Protein AF-0000000086524249 (afdb_homodimer)

InterPro domains:
  IPR002716 PIN domain [PF01850] (4-126)
  IPR029060 PIN-like domain superfamily [SSF88723] (1-132)
  IPR039018 Endonuclease VapC20-like [PTHR42188] (2-132)

Secondary structure (DSSP, 8-state):
---EEE-HHHHHHHH-TTSTTHHHHHHHHHHHTTSEEEEHHHHHHHHHHHHHHT-HHHHHHHHHHHHHTSS-EEEPPPHHHHHHHHHHHHH-TTTT--HHHHHHHHHHHHTT--EEE-SSTHHHHHT-EEES---/---EEE-HHHHHHHH-TTSTTHHHHHHHHHHHTT-EEEEHHHHHHHHHHHHHHT-HHHHHHHHHHHHHTSS-EEEPPPHHHHHHHHHHHHH-TTTT--HHHHHHHHHHHHTT--EEE-SSTHHHHHT-EEES---

pLDDT: mean 94.86, std 7.54, range [55.91, 98.88]

Sequence (270 aa):
MQHILVDTGAWYAYMDKDDPDHERVAEVLEAHYPLLLTTDFIADEALTLLRYRAGRNAAVRFGELLYSGTLCRLEYITKADQQKAWALFLKYSDHCFSFTDCTSFIVTQRLQIGTAIAIDSDFRAYGLHCLPVNPMQHILVDTGAWYAYMDKDDPDHERVAEVLEAHYPLLLTTDFIADEALTLLRYRAGRNAAVRFGELLYSGTLCRLEYITKADQQKAWALFLKYSDHCFSFTDCTSFIVTQRLQIGTAIAIDSDFRAYGLHCLPVNP

Solvent-accessible surface area (backbone atoms only — not comparable to full-atom values): 14343 Å² total; per-residue (Å²): 135,71,46,30,40,47,37,38,61,32,53,43,24,48,60,29,81,82,38,91,52,12,68,60,39,40,53,51,52,62,69,45,58,86,38,34,27,36,37,54,64,39,47,38,51,31,42,29,50,23,37,76,72,58,31,61,68,39,19,50,54,49,51,51,34,46,77,69,55,76,64,30,46,77,43,75,80,44,76,68,40,49,54,53,14,49,54,47,53,68,68,44,68,86,72,67,65,40,46,58,52,29,36,49,51,41,50,28,61,76,67,65,35,57,37,30,34,36,76,62,62,64,52,43,75,75,68,35,49,54,34,63,69,82,131,135,70,44,29,40,48,38,38,62,32,53,45,23,49,60,29,81,84,37,92,51,12,66,60,39,42,52,52,52,63,70,44,58,86,38,34,26,36,35,52,65,39,48,38,51,31,42,29,51,24,38,76,73,62,31,61,68,40,20,49,53,50,49,52,35,46,76,69,55,76,64,30,46,78,44,75,82,44,74,69,41,48,54,53,14,50,55,46,54,66,67,45,68,86,72,67,64,40,45,59,53,29,35,50,51,40,49,27,61,78,68,64,35,57,37,28,34,36,75,60,63,64,52,44,75,76,67,35,48,53,33,63,68,81,130

Organism: NCBI:txid111769

Radius of gyration: 18.43 Å; Cα contacts (8 Å, |Δi|>4): 417; chains: 2; bounding box: 32×51×43 Å

Nearest PDB structures (foldseek):
  5wzf-assembly1_A  TM=9.400E-01  e=1.167E-10  Mycobacterium tuberculosis H37Rv
  5wz4-assembly1_B  TM=9.365E-01  e=1.167E-10  Mycobacterium tuberculosis H37Rv
  5x3t-assembly1_H  TM=9.440E-01  e=5.117E-08  Mycobacterium tuberculosis H37Rv
  5ecw-assembly1_A  TM=7.641E-01  e=3.601E-04  Shigella flexneri
  5ecy-assembly1_E  TM=7.468E-01  e=4.561E-04  Shigella flexneri

Foldseek 3Di:
DFAAEEALQLLLLCLAVPRPCNVQSVVVQVVPPPRYEYEVLRLVNNLVCCCVPVHDVSSVVSVVCVVVCNRYHYHYQDPVLLVQLVVVCVVPPPLNDDSSRSSVVSVCVVRVHQEYADPDCSSVVVRHHYPPDDD/DFAAEEALQLLLLCLAVPRPCNVQSVVVQVVPPPRYEYEVLRLVSNLVCCCVPVHDVSSVVSVVCVVVCNRYHYHYQDPVLLVQLVVVCVVCPPLNDDSSRSSVVSVCVVRVHQEYADPDCSSVVVRHHYPPDDD

Structure (mmCIF, N/CA/C/O backbone):
data_AF-0000000086524249-model_v1
#
loop_
_entity.id
_entity.type
_entity.pdbx_description
1 polymer 'Type II toxin-antitoxin system VapC family toxin'
#
loop_
_atom_site.group_PDB
_atom_site.id
_atom_site.type_symbol
_atom_site.label_atom_id
_atom_site.label_alt_id
_atom_site.label_comp_id
_atom_site.label_asym_id
_atom_site.label_entity_id
_atom_site.label_seq_id
_atom_site.pdbx_PDB_ins_code
_atom_site.Cartn_x
_atom_site.Cartn_y
_atom_site.Cartn_z
_atom_site.occupancy
_atom_site.B_iso_or_equiv
_atom_site.auth_seq_id
_atom_site.auth_comp_id
_atom_site.auth_asym_id
_atom_site.auth_atom_id
_atom_site.pdbx_PDB_model_num
ATOM 1 N N . MET A 1 1 ? 11.008 19.281 17.828 1 64.62 1 MET A N 1
ATOM 2 C CA . MET A 1 1 ? 9.57 19.359 17.562 1 64.62 1 MET A CA 1
ATOM 3 C C . MET A 1 1 ? 9.055 18.078 16.922 1 64.62 1 MET A C 1
ATOM 5 O O . MET A 1 1 ? 9.789 17.422 16.172 1 64.62 1 MET A O 1
ATOM 9 N N . GLN A 1 2 ? 7.961 17.453 17.453 1 89.19 2 GLN A N 1
ATOM 10 C CA . GLN A 1 2 ? 7.559 16.094 17.094 1 89.19 2 GLN A CA 1
ATOM 11 C C . GLN A 1 2 ? 6.789 16.078 15.781 1 89.19 2 GLN A C 1
ATOM 13 O O . GLN A 1 2 ? 5.949 16.938 15.531 1 89.19 2 GLN A O 1
ATOM 18 N N . HIS A 1 3 ? 7.184 15.336 14.898 1 97.62 3 HIS A N 1
ATOM 19 C CA . HIS A 1 3 ? 6.484 15.188 13.625 1 97.62 3 HIS A CA 1
ATOM 20 C C . HIS A 1 3 ? 5.047 14.719 13.836 1 97.62 3 HIS A C 1
ATOM 22 O O . HIS A 1 3 ? 4.711 14.211 14.906 1 97.62 3 HIS A O 1
ATOM 28 N N . ILE A 1 4 ? 4.254 15.023 12.875 1 98.44 4 ILE A N 1
ATOM 29 C CA . ILE A 1 4 ? 2.854 14.609 12.852 1 98.44 4 ILE A CA 1
ATOM 30 C C . ILE A 1 4 ? 2.605 13.703 11.641 1 98.44 4 ILE A C 1
ATOM 32 O O . ILE A 1 4 ? 2.926 14.07 10.508 1 98.44 4 ILE A O 1
ATOM 36 N N . LEU A 1 5 ? 2.094 12.562 11.953 1 98.5 5 LEU A N 1
ATOM 37 C CA . LEU A 1 5 ? 1.818 11.633 10.859 1 98.5 5 LEU A CA 1
ATOM 38 C C . LEU A 1 5 ? 0.532 12.008 10.133 1 98.5 5 LEU A C 1
ATOM 40 O O . LEU A 1 5 ? -0.488 12.281 10.773 1 98.5 5 LEU A O 1
ATOM 44 N N . VAL A 1 6 ? 0.544 12.086 8.82 1 98.69 6 VAL A N 1
ATOM 45 C CA . VAL A 1 6 ? -0.639 12.367 8.016 1 98.69 6 VAL A CA 1
ATOM 46 C C . VAL A 1 6 ? -1.072 11.109 7.266 1 98.69 6 VAL A C 1
ATOM 48 O O . VAL A 1 6 ? -0.276 10.5 6.547 1 98.69 6 VAL A O 1
ATOM 51 N N . ASP A 1 7 ? -2.297 10.703 7.422 1 98 7 ASP A N 1
ATOM 52 C CA . ASP A 1 7 ? -2.807 9.453 6.859 1 98 7 ASP A CA 1
ATOM 53 C C . ASP A 1 7 ? -3.389 9.68 5.465 1 98 7 ASP A C 1
ATOM 55 O O . ASP A 1 7 ? -3.494 10.82 5.004 1 98 7 ASP A O 1
ATOM 59 N N . THR A 1 8 ? -3.742 8.625 4.844 1 98.31 8 THR A N 1
ATOM 60 C CA . THR A 1 8 ? -4.238 8.625 3.471 1 98.31 8 THR A CA 1
ATOM 61 C C . THR A 1 8 ? -5.473 9.516 3.344 1 98.31 8 THR A C 1
ATOM 63 O O . THR A 1 8 ? -5.559 10.344 2.434 1 98.31 8 THR A O 1
ATOM 66 N N . GLY A 1 9 ? -6.449 9.32 4.23 1 97.62 9 GLY A N 1
ATOM 67 C CA . GLY A 1 9 ? -7.688 10.07 4.152 1 97.62 9 GLY A CA 1
ATOM 68 C C . GLY A 1 9 ? -7.477 11.57 4.234 1 97.62 9 GLY A C 1
ATOM 69 O O . GLY A 1 9 ? -8.164 12.336 3.557 1 97.62 9 GLY A O 1
ATOM 70 N N . ALA A 1 10 ? -6.598 11.984 5.055 1 98.25 10 ALA A N 1
ATOM 71 C CA . ALA A 1 10 ? -6.293 13.406 5.191 1 98.25 10 ALA A CA 1
ATOM 72 C C . ALA A 1 10 ? -5.664 13.953 3.912 1 98.25 10 ALA A C 1
ATOM 74 O O . ALA A 1 10 ? -6.012 15.047 3.465 1 98.25 10 ALA A O 1
ATOM 75 N N . TRP A 1 11 ? -4.73 13.227 3.312 1 98.56 11 TRP A N 1
ATOM 76 C CA . TRP A 1 11 ? -4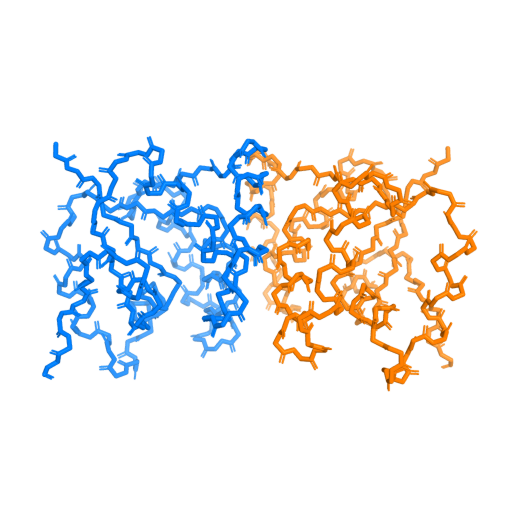.137 13.664 2.053 1 98.56 11 TRP A CA 1
ATOM 77 C C . TRP A 1 11 ? -5.195 13.766 0.959 1 98.56 11 TRP A C 1
ATOM 79 O O . TRP A 1 11 ? -5.191 14.711 0.167 1 98.56 11 TRP A O 1
ATOM 89 N N . TYR A 1 12 ? -6.055 12.742 0.922 1 98.56 12 TYR A N 1
ATOM 90 C CA . TYR A 1 12 ? -7.121 12.766 -0.074 1 98.56 12 TYR A CA 1
ATOM 91 C C . TYR A 1 12 ? -7.988 14.008 0.085 1 98.56 12 TYR A C 1
ATOM 93 O O . TYR A 1 12 ? -8.242 14.727 -0.887 1 98.56 12 TYR A O 1
ATOM 101 N N . ALA A 1 13 ? -8.43 14.25 1.296 1 98.25 13 ALA A N 1
ATOM 102 C CA . ALA A 1 13 ? -9.273 15.406 1.573 1 98.25 13 ALA A CA 1
ATOM 103 C C . ALA A 1 13 ? -8.555 16.703 1.232 1 98.25 13 ALA A C 1
ATOM 105 O O . ALA A 1 13 ? -9.164 17.656 0.722 1 98.25 13 ALA A O 1
ATOM 106 N N . TYR A 1 14 ? -7.312 16.781 1.494 1 98.5 14 TYR A N 1
ATOM 107 C CA . TYR A 1 14 ? -6.516 17.969 1.222 1 98.5 14 TYR A CA 1
ATOM 108 C C . TYR A 1 14 ? -6.445 18.25 -0.275 1 98.5 14 TYR A C 1
ATOM 110 O O . TYR A 1 14 ? -6.559 19.391 -0.706 1 98.5 14 TYR A O 1
ATOM 118 N N . MET A 1 15 ? -6.312 17.219 -1.081 1 98.38 15 MET A N 1
ATOM 119 C CA . MET A 1 15 ? -6.07 17.375 -2.514 1 98.38 15 MET A CA 1
ATOM 120 C C . MET A 1 15 ? -7.383 17.547 -3.27 1 98.38 15 MET A C 1
ATOM 122 O O . MET A 1 15 ? -7.406 18.109 -4.359 1 98.38 15 MET A O 1
ATOM 126 N N . ASP A 1 16 ? -8.438 17 -2.75 1 97.94 16 ASP A N 1
ATOM 127 C CA . ASP A 1 16 ? -9.75 17.109 -3.387 1 97.94 16 ASP A CA 1
ATOM 128 C C . ASP A 1 16 ? -10.539 18.281 -2.83 1 97.94 16 ASP A C 1
ATOM 130 O O . ASP A 1 16 ? -11.234 18.156 -1.823 1 97.94 16 ASP A O 1
ATOM 134 N N . LYS A 1 17 ? -10.648 19.359 -3.539 1 96.44 17 LYS A N 1
ATOM 135 C CA . LYS A 1 17 ? -11.266 20.594 -3.078 1 96.44 17 LYS A CA 1
ATOM 136 C C . LYS A 1 17 ? -12.766 20.422 -2.852 1 96.44 17 LYS A C 1
ATOM 138 O O . LYS A 1 17 ? -13.383 21.188 -2.115 1 96.44 17 LYS A O 1
ATOM 143 N N . ASP A 1 18 ? -13.344 19.391 -3.467 1 96.88 18 ASP A N 1
ATOM 144 C CA . ASP A 1 18 ? -14.781 19.156 -3.336 1 96.88 18 ASP A CA 1
ATOM 145 C C . ASP A 1 18 ? -15.078 18.234 -2.152 1 96.88 18 ASP A C 1
ATOM 147 O O . ASP A 1 18 ? -16.234 18 -1.816 1 96.88 18 ASP A O 1
ATOM 151 N N . ASP A 1 19 ? -14.008 17.688 -1.548 1 97.19 19 ASP A N 1
ATOM 152 C CA . ASP A 1 19 ? -14.203 16.859 -0.367 1 97.19 19 ASP A CA 1
ATOM 153 C C . ASP A 1 19 ? -14.766 17.672 0.796 1 97.19 19 ASP A C 1
ATOM 155 O O . ASP A 1 19 ? -14.32 18.781 1.053 1 97.19 19 ASP A O 1
ATOM 159 N N . PRO A 1 20 ? -15.773 17.141 1.485 1 96.62 20 PRO A N 1
ATOM 160 C CA . PRO A 1 20 ? -16.391 17.875 2.588 1 96.62 20 PRO A CA 1
ATOM 161 C C . PRO A 1 20 ? -15.391 18.266 3.676 1 96.62 20 PRO A C 1
ATOM 163 O O . PRO A 1 20 ? -15.578 19.266 4.371 1 96.62 20 PRO A O 1
ATOM 166 N N . ASP A 1 21 ? -14.336 17.5 3.801 1 96.88 21 ASP A N 1
ATOM 167 C CA . ASP A 1 21 ? -13.367 17.75 4.863 1 96.88 21 ASP A CA 1
ATOM 168 C C . ASP A 1 21 ? -12.195 18.578 4.355 1 96.88 21 ASP A C 1
ATOM 170 O O . ASP A 1 21 ? -11.25 18.859 5.098 1 96.88 21 ASP A O 1
ATOM 174 N N . HIS A 1 22 ? -12.211 19.031 3.148 1 98 22 HIS A N 1
ATOM 175 C CA . HIS A 1 22 ? -11.078 19.703 2.531 1 98 22 HIS A CA 1
ATOM 176 C C . HIS A 1 22 ? -10.625 20.906 3.371 1 98 22 HIS A C 1
ATOM 178 O O . HIS A 1 22 ? -9.453 20.984 3.752 1 98 22 HIS A O 1
ATOM 184 N N . GLU A 1 23 ? -11.523 21.797 3.742 1 97.75 23 GLU A N 1
ATOM 185 C CA . GLU A 1 23 ? -11.164 23.031 4.41 1 97.75 23 GLU A CA 1
ATOM 186 C C . GLU A 1 23 ? -10.57 22.781 5.789 1 97.75 23 GLU A C 1
ATOM 188 O O . GLU A 1 23 ? -9.531 23.344 6.145 1 97.75 23 GLU A O 1
ATOM 193 N N . ARG A 1 24 ? -11.156 21.875 6.559 1 97.06 24 ARG A N 1
ATOM 194 C CA . ARG A 1 24 ? -10.672 21.641 7.918 1 97.06 24 ARG A CA 1
ATOM 195 C C . ARG A 1 24 ? -9.328 20.922 7.906 1 97.06 24 ARG A C 1
ATOM 197 O O . ARG A 1 24 ? -8.461 21.203 8.742 1 97.06 24 ARG A O 1
ATOM 204 N N . VAL A 1 25 ? -9.148 20.016 7.008 1 98.12 25 VAL A N 1
ATOM 205 C CA . VAL A 1 25 ? -7.879 19.312 6.902 1 98.12 25 VAL A CA 1
ATOM 206 C C . VAL A 1 25 ? -6.789 20.266 6.43 1 98.12 25 VAL A C 1
ATOM 208 O O . VAL A 1 25 ? -5.668 20.25 6.941 1 98.12 25 VAL A O 1
ATOM 211 N N . ALA A 1 26 ? -7.117 21.125 5.445 1 98.12 26 ALA A N 1
ATOM 212 C CA . ALA A 1 26 ? -6.16 22.094 4.914 1 98.12 26 ALA A CA 1
ATOM 213 C C . ALA A 1 26 ? -5.668 23.031 6.012 1 98.12 26 ALA A C 1
ATOM 215 O O . ALA A 1 26 ? -4.473 23.312 6.098 1 98.12 26 ALA A O 1
ATOM 216 N N . GLU A 1 27 ? -6.543 23.453 6.793 1 98 27 GLU A N 1
ATOM 217 C CA . GLU A 1 27 ? -6.191 24.359 7.891 1 98 27 GLU A CA 1
ATOM 218 C C . GLU A 1 27 ? -5.188 23.703 8.836 1 98 27 GLU A C 1
ATOM 220 O O . GLU A 1 27 ? -4.199 24.312 9.234 1 98 27 GLU A O 1
ATOM 225 N N . VAL A 1 28 ? -5.434 22.469 9.203 1 98 28 VAL A N 1
ATOM 226 C CA . VAL A 1 28 ? -4.586 21.75 10.148 1 98 28 VAL A CA 1
ATOM 227 C C . VAL A 1 28 ? -3.227 21.453 9.516 1 98 28 VAL A C 1
ATOM 229 O O . VAL A 1 28 ? -2.186 21.625 10.156 1 98 28 VAL A O 1
ATOM 232 N N . LEU A 1 29 ? -3.223 21.016 8.312 1 98.25 29 LEU A N 1
ATOM 233 C CA . LEU A 1 29 ? -1.977 20.734 7.609 1 98.25 29 LEU A CA 1
ATOM 234 C C . LEU A 1 29 ? -1.111 21.984 7.504 1 98.25 29 LEU A C 1
ATOM 236 O O . LEU A 1 29 ? 0.091 21.938 7.773 1 98.25 29 LEU A O 1
ATOM 240 N N . GLU A 1 30 ? -1.729 23.078 7.105 1 97.5 30 GLU A N 1
ATOM 241 C CA . GLU A 1 30 ? -1.001 24.328 6.914 1 97.5 30 GLU A CA 1
ATOM 242 C C . GLU A 1 30 ? -0.478 24.859 8.242 1 97.5 30 GLU A C 1
ATOM 244 O O . GLU A 1 30 ? 0.616 25.422 8.305 1 97.5 30 GLU A O 1
ATOM 249 N N . ALA A 1 31 ? -1.194 24.641 9.266 1 97.31 31 ALA A N 1
ATOM 250 C CA . ALA A 1 31 ? -0.811 25.109 10.586 1 97.31 31 ALA A CA 1
ATOM 251 C C . ALA A 1 31 ? 0.382 24.344 11.133 1 97.31 31 ALA A C 1
ATOM 253 O O . ALA A 1 31 ? 1.13 24.844 11.969 1 97.31 31 ALA A O 1
ATOM 254 N N . HIS A 1 32 ? 0.585 23.188 10.664 1 97.31 32 HIS A N 1
ATOM 255 C CA . HIS A 1 32 ? 1.609 22.344 11.266 1 97.31 32 HIS A CA 1
ATOM 256 C C . HIS A 1 32 ? 2.766 22.109 10.297 1 97.31 32 HIS A C 1
ATOM 258 O O . HIS A 1 32 ? 3.695 21.359 10.602 1 97.31 32 HIS A O 1
ATOM 264 N N . TYR A 1 33 ? 2.578 22.734 9.164 1 94.81 33 TYR A N 1
ATOM 265 C CA . TYR A 1 33 ? 3.74 22.75 8.281 1 94.81 33 TYR A CA 1
ATOM 266 C C . TYR A 1 33 ? 4.918 23.453 8.945 1 94.81 33 TYR A C 1
ATOM 268 O O . TYR A 1 33 ? 4.742 24.484 9.602 1 94.81 33 TYR A O 1
ATOM 276 N N . PRO A 1 34 ? 6.223 22.906 8.977 1 95.62 34 PRO A N 1
ATOM 277 C CA . PRO A 1 34 ? 6.684 21.812 8.117 1 95.62 34 PRO A CA 1
ATOM 278 C C . PRO A 1 34 ? 6.879 20.5 8.883 1 95.62 34 PRO A C 1
ATOM 280 O O . PRO A 1 34 ? 7.816 19.75 8.602 1 95.62 34 PRO A O 1
ATOM 283 N N . LEU A 1 35 ? 6.133 20.25 9.898 1 97.44 35 LEU A N 1
ATOM 284 C CA . LEU A 1 35 ? 6.344 19.109 10.797 1 97.44 35 LEU A CA 1
ATOM 285 C C . LEU A 1 35 ? 5.617 17.875 10.281 1 97.44 35 LEU A C 1
ATOM 287 O O . LEU A 1 35 ? 5.559 16.859 10.969 1 97.44 35 LEU A O 1
ATOM 291 N N . LEU A 1 36 ? 5.098 17.906 9.094 1 98.62 36 LEU A N 1
ATOM 292 C CA . LEU A 1 36 ? 4.281 16.828 8.555 1 98.62 36 LEU A CA 1
ATOM 293 C C . LEU A 1 36 ? 5.156 15.672 8.078 1 98.62 36 LEU A C 1
ATOM 295 O O . LEU A 1 36 ? 6.238 15.891 7.527 1 98.62 36 LEU A O 1
ATOM 299 N N . LEU A 1 37 ? 4.676 14.43 8.336 1 98.69 37 LEU A N 1
ATOM 300 C CA . LEU A 1 37 ? 5.344 13.203 7.918 1 98.69 37 LEU A CA 1
ATOM 301 C C . LEU A 1 37 ? 4.336 12.188 7.387 1 98.69 37 LEU A C 1
ATOM 303 O O . LEU A 1 37 ? 3.24 12.047 7.938 1 98.69 37 LEU A O 1
ATOM 307 N N . THR A 1 38 ? 4.621 11.555 6.352 1 98.75 38 THR A N 1
ATOM 308 C CA . THR A 1 38 ? 3.855 10.414 5.863 1 98.75 38 THR A CA 1
ATOM 309 C C . THR A 1 38 ? 4.781 9.266 5.492 1 98.75 38 THR A C 1
ATOM 311 O O . THR A 1 38 ? 6.004 9.383 5.602 1 98.75 38 THR A O 1
ATOM 314 N N . THR A 1 39 ? 4.246 8.086 5.184 1 98.81 39 THR A N 1
ATOM 315 C CA . THR A 1 39 ? 5.07 6.938 4.824 1 98.81 39 THR A CA 1
ATOM 316 C C . THR A 1 39 ? 4.867 6.562 3.359 1 98.81 39 THR A C 1
ATOM 318 O O . THR A 1 39 ? 3.92 7.023 2.719 1 98.81 39 THR A O 1
ATOM 321 N N . ASP A 1 40 ? 5.754 5.719 2.85 1 98.81 40 ASP A N 1
ATOM 322 C CA . ASP A 1 40 ? 5.633 5.305 1.455 1 98.81 40 ASP A CA 1
ATOM 323 C C . ASP A 1 40 ? 4.418 4.402 1.253 1 98.81 40 ASP A C 1
ATOM 325 O O . ASP A 1 40 ? 3.824 4.387 0.173 1 98.81 40 ASP A O 1
ATOM 329 N N . PHE A 1 41 ? 3.941 3.658 2.289 1 98.88 41 PHE A N 1
ATOM 330 C CA . PHE A 1 41 ? 2.713 2.881 2.186 1 98.88 41 PHE A CA 1
ATOM 331 C C . PHE A 1 41 ? 1.499 3.799 2.088 1 98.88 41 PHE A C 1
ATOM 333 O O . PHE A 1 41 ? 0.597 3.561 1.282 1 98.88 41 PHE A O 1
ATOM 340 N N . ILE A 1 42 ? 1.508 4.859 2.881 1 98.75 42 ILE A N 1
ATOM 341 C CA . ILE A 1 42 ? 0.431 5.844 2.82 1 98.75 42 ILE A CA 1
ATOM 342 C C . ILE A 1 42 ? 0.459 6.555 1.471 1 98.75 42 ILE A C 1
ATOM 344 O O . ILE A 1 42 ? -0.588 6.793 0.864 1 98.75 42 ILE A O 1
ATOM 348 N N . ALA A 1 43 ? 1.662 6.895 0.995 1 98.81 43 ALA A N 1
ATOM 349 C CA . ALA A 1 43 ? 1.82 7.547 -0.303 1 98.81 43 ALA A CA 1
ATOM 350 C C . ALA A 1 43 ? 1.25 6.684 -1.424 1 98.81 43 ALA A C 1
ATOM 352 O O . ALA A 1 43 ? 0.569 7.188 -2.32 1 98.81 43 ALA A O 1
ATOM 353 N N . ASP A 1 44 ? 1.535 5.426 -1.342 1 98.69 44 ASP A N 1
ATOM 354 C CA . ASP A 1 44 ? 1.022 4.477 -2.326 1 98.69 44 ASP A CA 1
ATOM 355 C C . ASP A 1 44 ? -0.504 4.504 -2.371 1 98.69 44 ASP A C 1
ATOM 357 O O . ASP A 1 44 ? -1.097 4.637 -3.443 1 98.69 44 ASP A O 1
ATOM 361 N N . GLU A 1 45 ? -1.126 4.441 -1.215 1 98.38 45 GLU A N 1
ATOM 362 C CA . GLU A 1 45 ? -2.582 4.465 -1.113 1 98.38 45 GLU A CA 1
ATOM 363 C C . GLU A 1 45 ? -3.148 5.793 -1.606 1 98.38 45 GLU A C 1
ATOM 365 O O . GLU A 1 45 ? -4.137 5.816 -2.34 1 98.38 45 GLU A O 1
ATOM 370 N N . ALA A 1 46 ? -2.537 6.859 -1.204 1 98.5 46 ALA A N 1
ATOM 371 C CA . ALA A 1 46 ? -3.043 8.195 -1.519 1 98.5 46 ALA A CA 1
ATOM 372 C C . ALA A 1 46 ? -2.961 8.477 -3.018 1 98.5 46 ALA A C 1
ATOM 374 O O . ALA A 1 46 ? -3.912 8.984 -3.611 1 98.5 46 ALA A O 1
ATOM 375 N N . LEU A 1 47 ? -1.808 8.141 -3.65 1 97.94 47 LEU A N 1
ATOM 376 C CA . LEU A 1 47 ? -1.651 8.336 -5.086 1 97.94 47 LEU A CA 1
ATOM 377 C C . LEU A 1 47 ? -2.727 7.582 -5.859 1 97.94 47 LEU A C 1
ATOM 379 O O . LEU A 1 47 ? -3.359 8.141 -6.758 1 97.94 47 LEU A O 1
ATOM 383 N N . THR A 1 48 ? -2.922 6.336 -5.477 1 97.25 48 THR A N 1
ATOM 384 C CA . THR A 1 48 ? -3.881 5.473 -6.156 1 97.25 48 THR A CA 1
ATOM 385 C C . THR A 1 48 ? -5.305 5.98 -5.957 1 97.25 48 THR A C 1
ATOM 387 O O . THR A 1 48 ? -6.07 6.098 -6.914 1 97.25 48 THR A O 1
ATOM 390 N N . LEU A 1 49 ? -5.648 6.266 -4.711 1 97.25 49 LEU A N 1
ATOM 391 C CA . LEU A 1 49 ? -6.984 6.754 -4.371 1 97.25 49 LEU A CA 1
ATOM 392 C C . LEU A 1 49 ? -7.289 8.055 -5.102 1 97.25 49 LEU A C 1
ATOM 394 O O . LEU A 1 49 ? -8.383 8.234 -5.633 1 97.25 49 LEU A O 1
ATOM 398 N N . LEU A 1 50 ? -6.375 9 -5.125 1 97.19 50 LEU A N 1
ATOM 399 C CA . LEU A 1 50 ? -6.555 10.281 -5.801 1 97.19 50 LEU A CA 1
ATOM 400 C C . LEU A 1 50 ? -6.77 10.078 -7.297 1 97.19 50 LEU A C 1
ATOM 402 O O . LEU A 1 50 ? -7.652 10.695 -7.891 1 97.19 50 LEU A O 1
ATOM 406 N N . ARG A 1 51 ? -5.969 9.195 -7.852 1 95.69 51 ARG A N 1
ATOM 407 C CA . ARG A 1 51 ? -6.121 8.93 -9.281 1 95.69 51 ARG A CA 1
ATOM 408 C C . ARG A 1 51 ? -7.523 8.422 -9.594 1 95.69 51 ARG A C 1
ATOM 410 O O . ARG A 1 51 ? -8.164 8.891 -10.531 1 95.69 51 ARG A O 1
ATOM 417 N N . TYR A 1 52 ? -8.062 7.559 -8.773 1 94.62 52 TYR A N 1
ATOM 418 C CA . TYR A 1 52 ? -9.305 6.863 -9.078 1 94.62 52 TYR A CA 1
ATOM 419 C C . TYR A 1 52 ? -10.516 7.723 -8.719 1 94.62 52 TYR A C 1
ATOM 421 O O . TYR A 1 52 ? -11.562 7.625 -9.352 1 94.62 52 TYR A O 1
ATOM 429 N N . ARG A 1 53 ? -10.344 8.594 -7.781 1 95.81 53 ARG A N 1
ATOM 430 C CA . ARG A 1 53 ? -11.539 9.234 -7.246 1 95.81 53 ARG A CA 1
ATOM 431 C C . ARG A 1 53 ? -11.516 10.742 -7.48 1 95.81 53 ARG A C 1
ATOM 433 O O . ARG A 1 53 ? -12.562 11.375 -7.609 1 95.81 53 ARG A O 1
ATOM 440 N N . ALA A 1 54 ? -10.312 11.344 -7.5 1 95.62 54 ALA A N 1
ATOM 441 C CA . ALA A 1 54 ? -10.219 12.797 -7.625 1 95.62 54 ALA A CA 1
ATOM 442 C C . ALA A 1 54 ? -9.648 13.195 -8.984 1 95.62 54 ALA A C 1
ATOM 444 O O . ALA A 1 54 ? -9.578 14.375 -9.312 1 95.62 54 ALA A O 1
ATOM 445 N N . GLY A 1 55 ? -9.188 12.219 -9.766 1 92.88 55 GLY A N 1
ATOM 446 C CA . GLY A 1 55 ? -8.703 12.477 -11.117 1 92.88 55 GLY A CA 1
ATOM 447 C C . GLY A 1 55 ? -7.195 12.578 -11.195 1 92.88 55 GLY A C 1
ATOM 448 O O . GLY A 1 55 ? -6.52 12.711 -10.172 1 92.88 55 GLY A O 1
ATOM 449 N N . ARG A 1 56 ? -6.707 12.484 -12.398 1 93.56 56 ARG A N 1
ATOM 450 C CA . ARG A 1 56 ? -5.277 12.461 -12.688 1 93.56 56 ARG A CA 1
ATOM 451 C C . ARG A 1 56 ? -4.586 13.711 -12.148 1 93.56 56 ARG A C 1
ATOM 453 O O . ARG A 1 56 ? -3.494 13.625 -11.586 1 93.56 56 ARG A O 1
ATOM 460 N N . ASN A 1 57 ? -5.137 14.891 -12.336 1 94.38 57 ASN A N 1
ATOM 461 C CA . ASN A 1 57 ? -4.508 16.141 -11.922 1 94.38 57 ASN A CA 1
ATOM 462 C C . ASN A 1 57 ? -4.234 16.172 -10.422 1 94.38 57 ASN A C 1
ATOM 464 O O . ASN A 1 57 ? -3.162 16.594 -9.984 1 94.38 57 ASN A O 1
ATOM 468 N N . ALA A 1 58 ? -5.18 15.719 -9.641 1 96.19 58 ALA A N 1
ATOM 469 C CA . ALA A 1 58 ? -5.004 15.688 -8.188 1 96.19 58 ALA A CA 1
ATOM 470 C C . ALA A 1 58 ? -3.887 14.734 -7.789 1 96.19 58 ALA A C 1
ATOM 472 O O . ALA A 1 58 ? -3.064 15.055 -6.926 1 96.19 58 ALA A O 1
ATOM 473 N N . ALA A 1 59 ? -3.891 13.57 -8.414 1 96.69 59 ALA A N 1
ATOM 474 C CA . ALA A 1 59 ? -2.863 12.57 -8.125 1 96.69 59 ALA A CA 1
ATOM 475 C C . ALA A 1 59 ? -1.478 13.086 -8.5 1 96.69 59 ALA A C 1
ATOM 477 O O . ALA A 1 59 ? -0.523 12.93 -7.734 1 96.69 59 ALA A O 1
ATOM 478 N N . VAL A 1 60 ? -1.353 13.711 -9.664 1 96.31 60 VAL A N 1
ATOM 479 C CA . VAL A 1 60 ? -0.077 14.227 -10.148 1 96.31 60 VAL A CA 1
ATOM 480 C C . VAL A 1 60 ? 0.404 15.359 -9.242 1 96.31 60 VAL A C 1
ATOM 482 O O . VAL A 1 60 ? 1.578 15.406 -8.867 1 96.31 60 VAL A O 1
ATOM 485 N N . ARG A 1 61 ? -0.457 16.281 -8.891 1 97.44 61 ARG A N 1
ATOM 486 C CA . ARG A 1 61 ? -0.091 17.375 -8.008 1 97.44 61 ARG A CA 1
ATOM 487 C C . ARG A 1 61 ? 0.402 16.859 -6.664 1 97.44 61 ARG A C 1
ATOM 489 O O . ARG A 1 61 ? 1.43 17.312 -6.156 1 97.44 61 ARG A O 1
ATOM 496 N N . PHE A 1 62 ? -0.331 15.93 -6.137 1 98.44 62 PHE A N 1
ATOM 497 C CA . PHE A 1 62 ? 0.07 15.336 -4.867 1 98.44 62 PHE A CA 1
ATOM 498 C C . PHE A 1 62 ? 1.453 14.703 -4.98 1 98.44 62 PHE A C 1
ATOM 500 O O . PHE A 1 62 ? 2.33 14.969 -4.152 1 98.44 62 PHE A O 1
ATOM 507 N N . GLY A 1 63 ? 1.631 13.867 -5.93 1 98.38 63 GLY A N 1
ATOM 508 C CA . GLY A 1 63 ? 2.902 13.18 -6.113 1 98.38 63 GLY A CA 1
ATOM 509 C C . GLY A 1 63 ? 4.062 14.133 -6.328 1 98.38 63 GLY A C 1
ATOM 510 O O . GLY A 1 63 ? 5.152 13.93 -5.789 1 98.38 63 GLY A O 1
ATOM 511 N N . GLU A 1 64 ? 3.852 15.156 -7.094 1 98 64 GLU A N 1
ATOM 512 C CA . GLU A 1 64 ? 4.898 16.141 -7.336 1 98 64 GLU A CA 1
ATOM 513 C C . GLU A 1 64 ? 5.312 16.828 -6.039 1 98 64 GLU A C 1
ATOM 515 O O . GLU A 1 64 ? 6.508 16.984 -5.766 1 98 64 GLU A O 1
ATOM 520 N N . LEU A 1 65 ? 4.363 17.234 -5.285 1 97.75 65 LEU A N 1
ATOM 521 C CA . LEU A 1 65 ? 4.645 17.891 -4.008 1 97.75 65 LEU A CA 1
ATOM 522 C C . LEU A 1 65 ? 5.348 16.922 -3.057 1 97.75 65 LEU A C 1
ATOM 524 O O . LEU A 1 65 ? 6.301 17.297 -2.373 1 97.75 65 LEU A O 1
ATOM 528 N N . LEU A 1 66 ? 4.902 15.727 -3.037 1 98.19 66 LEU A N 1
ATOM 529 C CA . LEU A 1 66 ? 5.445 14.703 -2.145 1 98.19 66 LEU A CA 1
ATOM 530 C C . LEU A 1 66 ? 6.902 14.414 -2.475 1 98.19 66 LEU A C 1
ATOM 532 O O . LEU A 1 66 ? 7.766 14.469 -1.596 1 98.19 66 LEU A O 1
ATOM 536 N N . TYR A 1 67 ? 7.199 14.148 -3.717 1 96.81 67 TYR A N 1
ATOM 537 C CA . TYR A 1 67 ? 8.516 13.648 -4.109 1 96.81 67 TYR A CA 1
ATOM 538 C C . TYR A 1 67 ? 9.5 14.797 -4.305 1 96.81 67 TYR A C 1
ATOM 540 O O . TYR A 1 67 ? 10.711 14.578 -4.379 1 96.81 67 TYR A O 1
ATOM 548 N N . SER A 1 68 ? 9 16.031 -4.348 1 95.31 68 SER A N 1
ATOM 549 C CA . SER A 1 68 ? 9.891 17.188 -4.324 1 95.31 68 SER A CA 1
ATOM 550 C C . SER A 1 68 ? 10.391 17.484 -2.912 1 95.31 68 SER A C 1
ATOM 552 O O . SER A 1 68 ? 11.344 18.234 -2.725 1 95.31 68 SER A O 1
ATOM 554 N N . GLY A 1 69 ? 9.75 16.906 -1.916 1 94.25 69 GLY A N 1
ATOM 555 C CA . GLY A 1 69 ? 10.109 17.141 -0.527 1 94.25 69 GLY A CA 1
ATOM 556 C C . GLY A 1 69 ? 9.484 18.406 0.052 1 94.25 69 GLY A C 1
ATOM 557 O O . GLY A 1 69 ? 9.734 18.75 1.208 1 94.25 69 GLY A O 1
ATOM 558 N N . THR A 1 70 ? 8.516 19 -0.603 1 94.38 70 THR A N 1
ATOM 559 C CA . THR A 1 70 ? 7.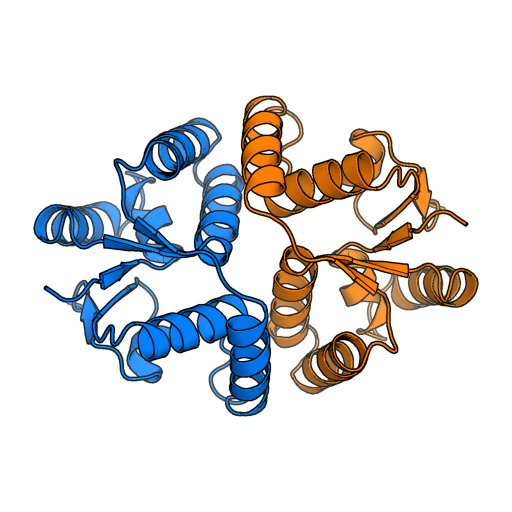957 20.281 -0.179 1 94.38 70 THR A CA 1
ATOM 560 C C . THR A 1 70 ? 6.668 20.062 0.614 1 94.38 70 THR A C 1
ATOM 562 O O . THR A 1 70 ? 6.223 20.969 1.333 1 94.38 70 THR A O 1
ATOM 565 N N . LEU A 1 71 ? 6.125 18.938 0.49 1 96.94 71 LEU A N 1
ATOM 566 C CA . LEU A 1 71 ? 4.832 18.688 1.117 1 96.94 71 LEU A CA 1
ATOM 567 C C . LEU A 1 71 ? 5.008 18.234 2.561 1 96.94 71 LEU A C 1
ATOM 569 O O . LEU A 1 71 ? 4.301 18.703 3.457 1 96.94 71 LEU A O 1
ATOM 573 N N . CYS A 1 72 ? 5.918 17.281 2.783 1 98.25 72 CYS A N 1
ATOM 574 C CA . CYS A 1 72 ? 6.148 16.641 4.07 1 98.25 72 CYS A CA 1
ATOM 575 C C . CYS A 1 72 ? 7.375 15.734 4.02 1 98.25 72 CYS A C 1
ATOM 577 O O . CYS A 1 72 ? 7.961 15.539 2.951 1 98.25 72 CYS A O 1
ATOM 579 N N . ARG A 1 73 ? 7.77 15.281 5.172 1 97.94 73 ARG A N 1
ATOM 580 C CA . ARG A 1 73 ? 8.781 14.227 5.211 1 97.94 73 ARG A CA 1
ATOM 581 C C . ARG A 1 73 ? 8.188 12.883 4.801 1 97.94 73 ARG A C 1
ATOM 583 O O . ARG A 1 73 ? 7.141 12.477 5.309 1 97.94 73 ARG A O 1
ATOM 590 N N . LEU A 1 74 ? 8.859 12.25 3.846 1 98.5 74 LEU A N 1
ATOM 591 C CA . LEU A 1 74 ? 8.492 10.898 3.447 1 98.5 74 LEU A CA 1
ATOM 592 C C . LEU A 1 74 ? 9.344 9.859 4.172 1 98.5 74 LEU A C 1
ATOM 594 O O . LEU A 1 74 ? 10.547 9.75 3.916 1 98.5 74 LEU A O 1
ATOM 598 N N . GLU A 1 75 ? 8.766 9.148 5.062 1 98.56 75 GLU A N 1
ATOM 599 C CA . GLU A 1 75 ? 9.438 8.102 5.828 1 98.56 75 GLU A CA 1
ATOM 600 C C . GLU A 1 75 ? 9.219 6.73 5.199 1 98.56 75 GLU A C 1
ATOM 602 O O . GLU A 1 75 ? 8.078 6.305 5.012 1 98.56 75 GLU A O 1
ATOM 607 N N . TYR A 1 76 ? 10.359 6.035 4.898 1 98.5 76 TYR A N 1
ATOM 608 C CA . TYR A 1 76 ? 10.266 4.727 4.262 1 98.5 76 TYR A CA 1
ATOM 609 C C . TYR A 1 76 ? 10.133 3.621 5.305 1 98.5 76 TYR A C 1
ATOM 611 O O . TYR A 1 76 ? 10.906 3.576 6.266 1 98.5 76 TYR A O 1
ATOM 619 N N . ILE A 1 77 ? 9.117 2.773 5.07 1 98.5 77 ILE A N 1
ATOM 620 C CA . ILE A 1 77 ? 8.867 1.634 5.949 1 98.5 77 ILE A CA 1
ATOM 621 C C . ILE A 1 77 ? 9.992 0.613 5.793 1 98.5 77 ILE A C 1
ATOM 623 O O . ILE A 1 77 ? 10.32 0.197 4.68 1 98.5 77 ILE A O 1
ATOM 627 N N . THR A 1 78 ? 10.625 0.189 6.926 1 97.94 78 THR A N 1
ATOM 628 C CA . THR A 1 78 ? 11.711 -0.785 6.902 1 97.94 78 THR A CA 1
ATOM 629 C C . THR A 1 78 ? 11.164 -2.203 7.047 1 97.94 78 THR A C 1
ATOM 631 O O . THR A 1 78 ? 10 -2.396 7.41 1 97.94 78 THR A O 1
ATOM 634 N N . LYS A 1 79 ? 12.086 -3.174 6.676 1 97.44 79 LYS A N 1
ATOM 635 C CA . LYS A 1 79 ? 11.727 -4.57 6.91 1 97.44 79 LYS A CA 1
ATOM 636 C C . LYS A 1 79 ? 11.359 -4.805 8.375 1 97.44 79 LYS A C 1
ATOM 638 O O . LYS A 1 79 ? 10.422 -5.543 8.672 1 97.44 79 LYS A O 1
ATOM 643 N N . ALA A 1 80 ? 12.141 -4.176 9.297 1 98.25 80 ALA A N 1
ATOM 644 C CA . ALA A 1 80 ? 11.859 -4.301 10.727 1 98.25 80 ALA A CA 1
ATOM 645 C C . ALA A 1 80 ? 10.492 -3.713 11.078 1 98.25 80 ALA A C 1
ATOM 647 O O . ALA A 1 80 ? 9.766 -4.262 11.906 1 98.25 80 ALA A O 1
ATOM 648 N N . ASP A 1 81 ? 10.125 -2.553 10.5 1 98.69 81 ASP A N 1
ATOM 649 C CA . ASP A 1 81 ? 8.805 -1.964 10.703 1 98.69 81 ASP A CA 1
ATOM 650 C C . ASP A 1 81 ? 7.707 -2.926 10.266 1 98.69 81 ASP A C 1
ATOM 652 O O . ASP A 1 81 ? 6.676 -3.043 10.93 1 98.69 81 ASP A O 1
ATOM 656 N N . GLN A 1 82 ? 7.879 -3.551 9.102 1 98.44 82 GLN A N 1
ATOM 657 C CA . GLN A 1 82 ? 6.871 -4.457 8.555 1 98.44 82 GLN A CA 1
ATOM 658 C C . GLN A 1 82 ? 6.695 -5.684 9.445 1 98.44 82 GLN A C 1
ATOM 660 O O . GLN A 1 82 ? 5.574 -6.164 9.633 1 98.44 82 GLN A O 1
ATOM 665 N N . GLN A 1 83 ? 7.793 -6.211 10.016 1 97.81 83 GLN A N 1
ATOM 666 C CA . GLN A 1 83 ? 7.707 -7.352 10.922 1 97.81 83 GLN A CA 1
ATOM 667 C C . GLN A 1 83 ? 6.93 -6.992 12.18 1 97.81 83 GLN A C 1
ATOM 669 O O . GLN A 1 83 ? 6.078 -7.758 12.633 1 97.81 83 GLN A O 1
ATOM 674 N N . LYS A 1 84 ? 7.234 -5.852 12.727 1 98.31 84 LYS A N 1
ATOM 675 C CA . LYS A 1 84 ? 6.508 -5.391 13.906 1 98.31 84 LYS A CA 1
ATOM 676 C C . LYS A 1 84 ? 5.043 -5.113 13.57 1 98.31 84 LYS A C 1
ATOM 678 O O . LYS A 1 84 ? 4.16 -5.348 14.398 1 98.31 84 LYS A O 1
ATOM 683 N N . ALA A 1 85 ? 4.785 -4.559 12.383 1 98.06 85 ALA A N 1
ATOM 684 C CA . ALA A 1 85 ? 3.418 -4.293 11.945 1 98.06 85 ALA A CA 1
ATOM 685 C C . ALA A 1 85 ? 2.625 -5.59 11.812 1 98.06 85 ALA A C 1
ATOM 687 O O . ALA A 1 85 ? 1.428 -5.625 12.109 1 98.06 85 ALA A O 1
ATOM 688 N N . TRP A 1 86 ? 3.322 -6.633 11.344 1 97.38 86 TRP A N 1
ATOM 689 C CA . TRP A 1 86 ? 2.67 -7.934 11.234 1 97.38 86 TRP A CA 1
ATOM 690 C C . TRP A 1 86 ? 2.252 -8.445 12.609 1 97.38 86 TRP A C 1
ATOM 692 O O . TRP A 1 86 ? 1.135 -8.938 12.781 1 97.38 86 TRP A O 1
ATOM 702 N N . ALA A 1 87 ? 3.143 -8.312 13.562 1 96.94 87 ALA A N 1
ATOM 703 C CA . ALA A 1 87 ? 2.814 -8.703 14.93 1 96.94 87 ALA A CA 1
ATOM 704 C C . ALA A 1 87 ? 1.624 -7.914 15.461 1 96.94 87 ALA A C 1
ATOM 706 O O . ALA A 1 87 ? 0.741 -8.469 16.125 1 96.94 87 ALA A O 1
ATOM 707 N N . LEU A 1 88 ? 1.606 -6.652 15.188 1 95.56 88 LEU A N 1
ATOM 708 C CA . LEU A 1 88 ? 0.51 -5.781 15.594 1 95.56 88 LEU A CA 1
ATOM 709 C C . LEU A 1 88 ? -0.781 -6.156 14.875 1 95.56 88 LEU A C 1
ATOM 711 O O . LEU A 1 88 ? -1.858 -6.145 15.477 1 95.56 88 LEU A O 1
ATOM 715 N N . PHE A 1 89 ? -0.741 -6.445 13.57 1 95.5 89 PHE A N 1
ATOM 716 C CA . PHE A 1 89 ? -1.861 -6.848 12.727 1 95.5 89 PHE A CA 1
ATOM 717 C C . PHE A 1 89 ? -2.547 -8.086 13.289 1 95.5 89 PHE A C 1
ATOM 719 O O . PHE A 1 89 ? -3.773 -8.195 13.25 1 95.5 89 PHE A O 1
ATOM 726 N N . LEU A 1 90 ? -1.738 -9.008 13.898 1 94.38 90 LEU A N 1
ATOM 727 C CA . LEU A 1 90 ? -2.238 -10.242 14.492 1 94.38 90 LEU A CA 1
ATOM 728 C C . LEU A 1 90 ? -2.928 -9.961 15.82 1 94.38 90 LEU A C 1
ATOM 730 O O . LEU A 1 90 ? -3.914 -10.617 16.172 1 94.38 90 LEU A O 1
ATOM 734 N N . LYS A 1 91 ? -2.389 -9 16.484 1 91.31 91 LYS A N 1
ATOM 735 C CA . LYS A 1 91 ? -2.842 -8.695 17.828 1 91.31 91 LYS A CA 1
ATOM 736 C C . LYS A 1 91 ? -4.219 -8.039 17.812 1 91.31 91 LYS A C 1
ATOM 738 O O . LYS A 1 91 ? -5.066 -8.336 18.656 1 91.31 91 LYS A O 1
ATOM 743 N N . TYR A 1 92 ? -4.516 -7.09 16.844 1 82.06 92 TYR A N 1
ATOM 744 C CA . TYR A 1 92 ? -5.727 -6.277 16.844 1 82.06 92 TYR A CA 1
ATOM 745 C C . TYR A 1 92 ? -6.781 -6.859 15.914 1 82.06 92 TYR A C 1
ATOM 747 O O . TYR A 1 92 ? -7.125 -6.246 14.898 1 82.06 92 TYR A O 1
ATOM 755 N N . SER A 1 93 ? -7.324 -7.906 16.172 1 66.12 93 SER A N 1
ATOM 756 C CA . SER A 1 93 ? -8.336 -8.57 15.352 1 66.12 93 SER A CA 1
ATOM 757 C C . SER A 1 93 ? -9.656 -7.812 15.375 1 66.12 93 SER A C 1
ATOM 759 O O . SER A 1 93 ? -10.375 -7.766 14.375 1 66.12 93 SER A O 1
ATOM 761 N N . ASP A 1 94 ? -9.875 -7.102 16.375 1 63.41 94 ASP A N 1
ATOM 762 C CA . ASP A 1 94 ? -11.188 -6.504 16.625 1 63.41 94 ASP A CA 1
ATOM 763 C C . ASP A 1 94 ? -11.297 -5.133 15.961 1 63.41 94 ASP A C 1
ATOM 765 O O . ASP A 1 94 ? -12.406 -4.648 15.703 1 63.41 94 ASP A O 1
ATOM 769 N N . HIS A 1 95 ? -10.234 -4.457 15.703 1 66.5 95 HIS A N 1
ATOM 770 C CA . HIS A 1 95 ? -10.312 -3.07 15.25 1 66.5 95 HIS A CA 1
ATOM 771 C C . HIS A 1 95 ? -10.125 -2.967 13.742 1 66.5 95 HIS A C 1
ATOM 773 O O . HIS A 1 95 ? -10.328 -1.899 13.164 1 66.5 95 HIS A O 1
ATOM 779 N N . CYS A 1 96 ? -10.047 -4.016 13.141 1 83.19 96 CYS A N 1
ATOM 780 C CA . CYS A 1 96 ? -9.922 -4.242 11.703 1 83.19 96 CYS A CA 1
ATOM 781 C C . CYS A 1 96 ? -8.992 -3.213 11.07 1 83.19 96 CYS A C 1
ATOM 783 O O . CYS A 1 96 ? -9.344 -2.598 10.062 1 83.19 96 CYS A O 1
ATOM 785 N N . PHE A 1 97 ? -7.879 -2.912 11.656 1 93.69 97 PHE A N 1
ATOM 786 C CA . PHE A 1 97 ? -6.863 -2.055 11.062 1 93.69 97 PHE A CA 1
ATOM 787 C C . PHE A 1 97 ? -6.332 -2.666 9.773 1 93.69 97 PHE A C 1
ATOM 789 O O . PHE A 1 97 ? -6.121 -3.879 9.695 1 93.69 97 PHE A O 1
ATOM 796 N N . SER A 1 98 ? -6.164 -1.732 8.766 1 95.88 98 SER A N 1
ATOM 797 C CA . SER A 1 98 ? -5.434 -2.184 7.586 1 95.88 98 SER A CA 1
ATOM 798 C C . SER A 1 98 ? -3.961 -2.42 7.902 1 95.88 98 SER A C 1
ATOM 800 O O . SER A 1 98 ? -3.479 -2.029 8.969 1 95.88 98 SER A O 1
ATOM 802 N N . PHE A 1 99 ? -3.314 -3.139 7.043 1 97.31 99 PHE A N 1
ATOM 803 C CA . PHE A 1 99 ? -1.888 -3.342 7.273 1 97.31 99 PHE A CA 1
ATOM 804 C C . PHE A 1 99 ? -1.133 -2.021 7.191 1 97.31 99 PHE A C 1
ATOM 806 O O . PHE A 1 99 ? -0.167 -1.806 7.926 1 97.31 99 PHE A O 1
ATOM 813 N N . THR A 1 100 ? -1.536 -1.086 6.309 1 97.81 100 THR A N 1
ATOM 814 C CA . THR A 1 100 ? -0.957 0.251 6.234 1 97.81 100 THR A CA 1
ATOM 815 C C . THR A 1 100 ? -1.114 0.984 7.562 1 97.81 100 THR A C 1
ATOM 817 O O . THR A 1 100 ? -0.192 1.664 8.016 1 97.81 100 THR A O 1
ATOM 820 N N . ASP A 1 101 ? -2.305 0.862 8.211 1 96.88 101 ASP A N 1
ATOM 821 C CA . ASP A 1 101 ? -2.484 1.444 9.539 1 96.88 101 ASP A CA 1
ATOM 822 C C . ASP A 1 101 ? -1.462 0.887 10.523 1 96.88 101 ASP A C 1
ATOM 824 O O . ASP A 1 101 ? -0.833 1.643 11.266 1 96.88 101 ASP A O 1
ATOM 828 N N . CYS A 1 102 ? -1.312 -0.417 10.531 1 97.31 102 CYS A N 1
ATOM 829 C CA . CYS A 1 102 ? -0.386 -1.058 11.461 1 97.31 102 CYS A CA 1
ATOM 830 C C . CYS A 1 102 ? 1.039 -0.567 11.227 1 97.31 102 CYS A C 1
ATOM 832 O O . CYS A 1 102 ? 1.761 -0.279 12.188 1 97.31 102 CYS A O 1
ATOM 834 N N . THR A 1 103 ? 1.497 -0.5 9.945 1 98.44 103 THR A N 1
ATOM 835 C CA . THR A 1 103 ? 2.834 0.014 9.672 1 98.44 103 THR A CA 1
ATOM 836 C C . THR A 1 103 ? 2.963 1.461 10.141 1 98.44 103 THR A C 1
ATOM 838 O O . THR A 1 103 ? 4.016 1.867 10.633 1 98.44 103 THR A O 1
ATOM 841 N N . SER A 1 104 ? 1.912 2.25 9.961 1 98.06 104 SER A N 1
ATOM 842 C CA . SER A 1 104 ? 1.903 3.637 10.422 1 98.06 104 SER A CA 1
ATOM 843 C C . SER A 1 104 ? 2.08 3.723 11.93 1 98.06 104 SER A C 1
ATOM 845 O O . SER A 1 104 ? 2.85 4.551 12.422 1 98.06 104 SER A O 1
ATOM 847 N N . PHE A 1 105 ? 1.407 2.84 12.633 1 97.5 105 PHE A N 1
ATOM 848 C CA . PHE A 1 105 ? 1.519 2.818 14.086 1 97.5 105 PHE A CA 1
ATOM 849 C C . PHE A 1 105 ? 2.943 2.494 14.516 1 97.5 105 PHE A C 1
ATOM 851 O O . PHE A 1 105 ? 3.48 3.123 15.43 1 97.5 105 PHE A O 1
ATOM 858 N N . ILE A 1 106 ? 3.539 1.546 13.914 1 98.56 106 ILE A N 1
ATOM 859 C CA . ILE A 1 106 ? 4.902 1.151 14.258 1 98.56 106 ILE A CA 1
ATOM 860 C C . ILE A 1 106 ? 5.855 2.316 14.008 1 98.56 106 ILE A C 1
ATOM 862 O O . ILE A 1 106 ? 6.77 2.561 14.797 1 98.56 106 ILE A O 1
ATOM 866 N N . VAL A 1 107 ? 5.672 3.02 12.891 1 98.5 107 VAL A N 1
ATOM 867 C CA . VAL A 1 107 ? 6.512 4.168 12.57 1 98.5 107 VAL A CA 1
ATOM 868 C C . VAL A 1 107 ? 6.34 5.246 13.641 1 98.5 107 VAL A C 1
ATOM 870 O O . VAL A 1 107 ? 7.312 5.895 14.039 1 98.5 107 VAL A O 1
ATOM 873 N N . THR A 1 108 ? 5.082 5.52 14.07 1 97.81 108 THR A N 1
ATOM 874 C CA . THR A 1 108 ? 4.863 6.523 15.109 1 97.81 108 THR A CA 1
ATOM 875 C C . THR A 1 108 ? 5.582 6.133 16.391 1 97.81 108 THR A C 1
ATOM 877 O O . THR A 1 108 ? 6.133 6.988 17.094 1 97.81 108 THR A O 1
ATOM 880 N N . GLN A 1 109 ? 5.598 4.848 16.734 1 98 109 GLN A N 1
ATOM 881 C CA . GLN A 1 109 ? 6.324 4.371 17.906 1 98 109 GLN A CA 1
ATOM 882 C C . GLN A 1 109 ? 7.828 4.566 17.734 1 98 109 GLN A C 1
ATOM 884 O O . GLN A 1 109 ? 8.492 5.098 18.625 1 98 109 GLN A O 1
ATOM 889 N N . ARG A 1 110 ? 8.32 4.141 16.594 1 98.06 110 ARG A N 1
ATOM 890 C CA . ARG A 1 110 ? 9.758 4.211 16.312 1 98.06 110 ARG A CA 1
ATOM 891 C C . ARG A 1 110 ? 10.258 5.648 16.391 1 98.06 110 ARG A C 1
ATOM 893 O O . ARG A 1 110 ? 11.352 5.902 16.906 1 98.06 110 ARG A O 1
ATOM 900 N N . LEU A 1 111 ? 9.43 6.605 15.961 1 98.06 111 LEU A N 1
ATOM 901 C CA . LEU A 1 111 ? 9.859 7.996 15.852 1 98.06 111 LEU A CA 1
ATOM 902 C C . LEU A 1 111 ? 9.289 8.828 16.984 1 98.06 111 LEU A C 1
ATOM 904 O O . LEU A 1 111 ? 9.445 10.055 17 1 98.06 111 LEU A O 1
ATOM 908 N N . GLN A 1 112 ? 8.555 8.219 17.906 1 97.69 112 GLN A N 1
ATOM 909 C CA . GLN A 1 112 ? 7.969 8.867 19.078 1 97.69 112 GLN A CA 1
ATOM 910 C C . GLN A 1 112 ? 7.023 9.992 18.656 1 97.69 112 GLN A C 1
ATOM 912 O O . GLN A 1 112 ? 7.109 11.109 19.172 1 97.69 112 GLN A O 1
ATOM 917 N N . ILE A 1 113 ? 6.266 9.664 17.688 1 98.06 113 ILE A N 1
ATOM 918 C CA . ILE A 1 113 ? 5.223 10.57 17.219 1 98.06 113 ILE A CA 1
ATOM 919 C C . ILE A 1 113 ? 3.924 10.289 17.984 1 98.06 113 ILE A C 1
ATOM 921 O O . ILE A 1 113 ? 3.471 9.141 18.047 1 98.06 113 ILE A O 1
ATOM 925 N N . GLY A 1 114 ? 3.271 11.336 18.469 1 97.38 114 GLY A N 1
ATOM 926 C CA . GLY A 1 114 ? 2.066 11.148 19.266 1 97.38 114 GLY A CA 1
ATOM 927 C C . GLY A 1 114 ? 0.823 11.711 18.609 1 97.38 114 GLY A C 1
ATOM 928 O O . GLY A 1 114 ? -0.288 11.531 19.109 1 97.38 114 GLY A O 1
ATOM 929 N N . THR A 1 115 ? 0.982 12.344 17.5 1 97.44 115 THR A N 1
ATOM 930 C CA . THR A 1 115 ? -0.13 13.023 16.844 1 97.44 115 THR A CA 1
ATOM 931 C C . THR A 1 115 ? -0.256 12.586 15.383 1 97.44 115 THR A C 1
ATOM 933 O O . THR A 1 115 ? 0.751 12.375 14.703 1 97.44 115 THR A O 1
ATOM 936 N N . ALA A 1 116 ? -1.498 12.422 14.945 1 97.81 116 ALA A N 1
ATOM 937 C CA . ALA A 1 116 ? -1.792 12.125 13.547 1 97.81 116 ALA A CA 1
ATOM 938 C C . ALA A 1 116 ? -2.873 13.055 13.008 1 97.81 116 ALA A C 1
ATOM 940 O O . ALA A 1 116 ? -3.754 13.492 13.75 1 97.81 116 ALA A O 1
ATOM 941 N N . ILE A 1 117 ? -2.715 13.422 11.789 1 98.25 117 ILE A N 1
ATOM 942 C CA . ILE A 1 117 ? -3.809 14.039 11.039 1 98.25 117 ILE A CA 1
ATOM 943 C C . ILE A 1 117 ? -4.535 12.969 10.219 1 98.25 117 ILE A C 1
ATOM 945 O O . ILE A 1 117 ? -3.988 12.445 9.25 1 98.25 117 ILE A O 1
ATOM 949 N N . ALA A 1 118 ? -5.703 12.609 10.617 1 96.81 118 ALA A N 1
ATOM 950 C CA . ALA A 1 118 ? -6.492 11.523 10.039 1 96.81 118 ALA A CA 1
ATOM 951 C C . ALA A 1 118 ? -7.988 11.812 10.172 1 96.81 118 ALA A C 1
ATOM 953 O O . ALA A 1 118 ? -8.438 12.367 11.172 1 96.81 118 ALA A O 1
ATOM 954 N N . ILE A 1 119 ? -8.742 11.469 9.109 1 92.75 119 ILE A N 1
ATOM 955 C CA . ILE A 1 119 ? -10.188 11.672 9.109 1 92.75 119 ILE A CA 1
ATOM 956 C C . ILE A 1 119 ? -10.875 10.516 9.836 1 92.75 119 ILE A C 1
ATOM 958 O O . ILE A 1 119 ? -11.844 10.727 10.562 1 92.75 119 ILE A O 1
ATOM 962 N N . ASP A 1 120 ? -10.312 9.344 9.656 1 80.69 120 ASP A N 1
ATOM 963 C CA . ASP A 1 120 ? -10.922 8.18 10.297 1 80.69 120 ASP A CA 1
ATOM 964 C C . ASP A 1 120 ? -10.438 8.023 11.734 1 80.69 120 ASP A C 1
ATOM 966 O O . ASP A 1 120 ? -9.383 8.539 12.094 1 80.69 120 ASP A O 1
ATOM 970 N N . SER A 1 121 ? -11.188 7.344 12.555 1 82.88 121 SER A N 1
ATOM 971 C CA . SER A 1 121 ? -10.984 7.254 14 1 82.88 121 SER A CA 1
ATOM 972 C C . SER A 1 121 ? -10.023 6.121 14.352 1 82.88 121 SER A C 1
ATOM 974 O O . SER A 1 121 ? -9.758 5.871 15.531 1 82.88 121 SER A O 1
ATOM 976 N N . ASP A 1 122 ? -9.469 5.473 13.414 1 85.5 122 ASP A N 1
ATOM 977 C CA . ASP A 1 122 ? -8.602 4.332 13.688 1 85.5 122 ASP A CA 1
ATOM 978 C C . ASP A 1 122 ? -7.359 4.758 14.469 1 85.5 122 ASP A C 1
ATOM 980 O O . ASP A 1 122 ? -6.953 4.082 15.414 1 85.5 122 ASP A O 1
ATOM 984 N N . PHE A 1 123 ? -6.867 5.848 14.172 1 92.69 123 PHE A N 1
ATOM 985 C CA . PHE A 1 123 ? -5.656 6.32 14.836 1 92.69 123 PHE A CA 1
ATOM 986 C C . PHE A 1 123 ? -5.949 6.734 16.266 1 92.69 123 PHE A C 1
ATOM 988 O O . PHE A 1 123 ? -5.129 6.52 17.172 1 92.69 123 PHE A O 1
ATOM 995 N N . ARG A 1 124 ? -7.086 7.309 16.406 1 91.19 124 ARG A N 1
ATOM 996 C CA . ARG A 1 124 ? -7.504 7.637 17.766 1 91.19 124 ARG A CA 1
ATOM 997 C C . ARG A 1 124 ? -7.656 6.375 18.609 1 91.19 124 ARG A C 1
ATOM 999 O O . ARG A 1 124 ? -7.246 6.348 19.766 1 91.19 124 ARG A O 1
ATOM 1006 N N . ALA A 1 125 ? -8.289 5.383 18.094 1 89.75 125 ALA A N 1
ATOM 1007 C CA . ALA A 1 125 ? -8.492 4.109 18.781 1 89.75 125 ALA A CA 1
ATOM 1008 C C . ALA A 1 125 ? -7.156 3.486 19.188 1 89.75 125 ALA A C 1
ATOM 1010 O O . ALA A 1 125 ? -7.059 2.826 20.219 1 89.75 125 ALA A O 1
ATOM 1011 N N . TYR A 1 126 ? -6.113 3.711 18.406 1 92.44 126 TYR A N 1
ATOM 1012 C CA . TYR A 1 126 ? -4.793 3.168 18.688 1 92.44 126 TYR A CA 1
ATOM 1013 C C . TYR A 1 126 ? -4.098 3.969 19.781 1 92.44 126 TYR A C 1
ATOM 1015 O O . TYR A 1 126 ? -3.139 3.496 20.391 1 92.44 126 TYR A O 1
ATOM 1023 N N . GLY A 1 127 ? -4.574 5.254 20.031 1 93.19 127 GLY A N 1
ATOM 1024 C CA . GLY A 1 127 ? -4.027 6.008 21.141 1 93.19 127 GLY A CA 1
ATOM 1025 C C . GLY A 1 127 ? -3.324 7.281 20.719 1 93.19 127 GLY A C 1
ATOM 1026 O O . GLY A 1 127 ? -2.711 7.965 21.547 1 93.19 127 GLY A O 1
ATOM 1027 N N . LEU A 1 128 ? -3.371 7.629 19.469 1 95.81 128 LEU A N 1
ATOM 1028 C CA . LEU 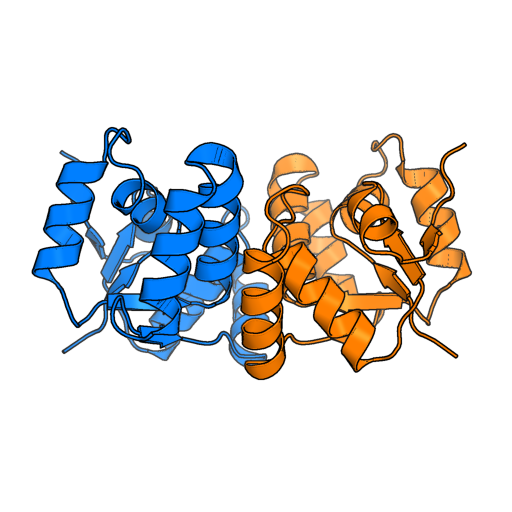A 1 128 ? -2.768 8.875 19 1 95.81 128 LEU A CA 1
ATOM 1029 C C . LEU A 1 128 ? -3.723 10.047 19.188 1 95.81 128 LEU A C 1
ATOM 1031 O O . LEU A 1 128 ? -4.941 9.867 19.172 1 95.81 128 LEU A O 1
ATOM 1035 N N . HIS A 1 129 ? -3.141 11.203 19.406 1 95.75 129 HIS A N 1
ATOM 1036 C CA . HIS A 1 129 ? -3.922 12.43 19.281 1 95.75 129 HIS A CA 1
ATOM 1037 C C . HIS A 1 129 ? -4.223 12.75 17.812 1 95.75 129 HIS A C 1
ATOM 1039 O O . HIS A 1 129 ? -3.309 12.836 17 1 95.75 129 HIS A O 1
ATOM 1045 N N . CYS A 1 130 ? -5.531 12.898 17.484 1 95.44 130 CYS A N 1
ATOM 1046 C CA . CYS A 1 130 ? -5.887 13.047 16.078 1 95.44 130 CYS A CA 1
ATOM 1047 C C . CYS A 1 130 ? -6.422 14.445 15.805 1 95.44 130 CYS A C 1
ATOM 1049 O O . CYS A 1 130 ? -7.207 14.984 16.594 1 95.44 130 CYS A O 1
ATOM 1051 N N . LEU A 1 131 ? -5.891 14.945 14.75 1 96.12 131 LEU A N 1
ATOM 1052 C CA . LEU A 1 131 ? -6.371 16.203 14.211 1 96.12 131 LEU A CA 1
ATOM 1053 C C . LEU A 1 131 ? -6.996 16 12.828 1 96.12 131 LEU A C 1
ATOM 1055 O O . LEU A 1 131 ? -6.582 15.117 12.078 1 96.12 131 LEU A O 1
ATOM 1059 N N . PRO A 1 132 ? -7.914 16.859 12.312 1 94.88 132 PRO A N 1
ATOM 1060 C CA . PRO A 1 132 ? -8.648 17.828 13.125 1 94.88 132 PRO A CA 1
ATOM 1061 C C . PRO A 1 132 ? -9.562 17.172 14.156 1 94.88 132 PRO A C 1
ATOM 1063 O O . PRO A 1 132 ? -9.953 16.016 13.992 1 94.88 132 PRO A O 1
ATOM 1066 N N . VAL A 1 133 ? -9.867 17.875 15.156 1 84.81 133 VAL A N 1
ATOM 1067 C CA . VAL A 1 133 ? -10.75 17.359 16.203 1 84.81 133 VAL A CA 1
ATOM 1068 C C . VAL A 1 133 ? -12.195 17.375 15.703 1 84.81 133 VAL A C 1
ATOM 1070 O O . VAL A 1 133 ? -12.617 18.312 15.031 1 84.81 133 VAL A O 1
ATOM 1073 N N . ASN A 1 134 ? -12.758 16.109 15.648 1 68.88 134 ASN A N 1
ATOM 1074 C CA . ASN A 1 134 ? -14.156 16.047 15.242 1 68.88 134 ASN A CA 1
ATOM 1075 C C . ASN A 1 134 ? -14.992 17.125 15.938 1 68.88 134 ASN A C 1
ATOM 1077 O O . ASN A 1 134 ? -14.844 17.344 17.141 1 68.88 134 ASN A O 1
ATOM 1081 N N . PRO A 1 135 ? -15.844 17.891 15.031 1 56.53 135 PRO A N 1
ATOM 1082 C CA . PRO A 1 135 ? -16.672 18.938 15.625 1 56.53 135 PRO A CA 1
ATOM 1083 C C . PRO A 1 135 ? -17.625 18.406 16.688 1 56.53 135 PRO A C 1
ATOM 1085 O O . PRO A 1 135 ? -18.016 17.219 16.656 1 56.53 135 PRO A O 1
ATOM 1088 N N . MET B 1 1 ? 15.984 -19.906 -13.508 1 64.5 1 MET B N 1
ATOM 1089 C CA . MET B 1 1 ? 14.547 -19.969 -13.727 1 64.5 1 MET B CA 1
ATOM 1090 C C . MET B 1 1 ? 13.875 -18.672 -13.281 1 64.5 1 MET B C 1
ATOM 1092 O O . MET B 1 1 ? 14.328 -18.016 -12.336 1 64.5 1 MET B O 1
ATOM 1096 N N . GLN B 1 2 ? 13.023 -18.016 -14.148 1 88.94 2 GLN B N 1
ATOM 1097 C CA . GLN B 1 2 ? 12.555 -16.656 -13.945 1 88.94 2 GLN B CA 1
ATOM 1098 C C . GLN B 1 2 ? 11.383 -16.609 -12.969 1 88.94 2 GLN B C 1
ATOM 1100 O O . GLN B 1 2 ? 10.492 -17.453 -13.016 1 88.94 2 GLN B O 1
ATOM 1105 N N . HIS B 1 3 ? 11.477 -15.875 -12.023 1 97.56 3 HIS B N 1
ATOM 1106 C CA . HIS B 1 3 ? 10.391 -15.711 -11.062 1 97.56 3 HIS B CA 1
ATOM 1107 C C . HIS B 1 3 ? 9.117 -15.211 -11.742 1 97.56 3 HIS B C 1
ATOM 1109 O O . HIS B 1 3 ? 9.172 -14.688 -12.859 1 97.56 3 HIS B O 1
ATOM 1115 N N . ILE B 1 4 ? 8.031 -15.492 -11.102 1 98.44 4 ILE B N 1
ATOM 1116 C CA . ILE B 1 4 ? 6.715 -15.047 -11.539 1 98.44 4 ILE B CA 1
ATOM 1117 C C . ILE B 1 4 ? 6.098 -14.133 -10.484 1 98.44 4 ILE B C 1
ATOM 1119 O O . ILE B 1 4 ? 6.016 -14.492 -9.305 1 98.44 4 ILE B O 1
ATOM 1123 N N . LEU B 1 5 ? 5.746 -12.984 -10.938 1 98.5 5 LEU B N 1
ATOM 1124 C CA . LEU B 1 5 ? 5.141 -12.039 -10 1 98.5 5 LEU B CA 1
ATOM 1125 C C . LEU B 1 5 ? 3.678 -12.383 -9.75 1 98.5 5 LEU B C 1
ATOM 1127 O O . LEU B 1 5 ? 2.928 -12.641 -10.695 1 98.5 5 LEU B O 1
ATOM 1131 N N . VAL B 1 6 ? 3.244 -12.445 -8.516 1 98.69 6 VAL B N 1
ATOM 1132 C CA . VAL B 1 6 ? 1.852 -12.695 -8.156 1 98.69 6 VAL B CA 1
ATOM 1133 C C . VAL B 1 6 ? 1.221 -11.43 -7.59 1 98.69 6 VAL B C 1
ATOM 1135 O O . VAL B 1 6 ? 1.742 -10.844 -6.641 1 98.69 6 VAL B O 1
ATOM 1138 N N . ASP B 1 7 ? 0.129 -11.008 -8.141 1 98 7 ASP B N 1
ATOM 1139 C CA . ASP B 1 7 ? -0.512 -9.742 -7.781 1 98 7 ASP B CA 1
ATOM 1140 C C . ASP B 1 7 ? -1.535 -9.953 -6.664 1 98 7 ASP B C 1
ATOM 1142 O O . ASP B 1 7 ? -1.818 -11.086 -6.277 1 98 7 ASP B O 1
ATOM 1146 N N . THR B 1 8 ? -2.055 -8.883 -6.188 1 98.25 8 THR B N 1
ATOM 1147 C CA . THR B 1 8 ? -2.98 -8.867 -5.059 1 98.25 8 THR B CA 1
ATOM 1148 C C . THR B 1 8 ? -4.207 -9.727 -5.363 1 98.25 8 THR B C 1
ATOM 1150 O O . THR B 1 8 ? -4.617 -10.547 -4.539 1 98.25 8 THR B O 1
ATOM 1153 N N . GLY B 1 9 ? -4.816 -9.508 -6.535 1 97.62 9 GLY B N 1
ATOM 1154 C CA . GLY B 1 9 ? -6.023 -10.234 -6.883 1 97.62 9 GLY B CA 1
ATOM 1155 C C . GLY B 1 9 ? -5.836 -11.734 -6.898 1 97.62 9 GLY B C 1
ATOM 1156 O O . GLY B 1 9 ? -6.73 -12.484 -6.496 1 97.62 9 GLY B O 1
ATOM 1157 N N . ALA B 1 10 ? -4.75 -12.172 -7.375 1 98.25 10 ALA B N 1
ATOM 1158 C CA . ALA B 1 10 ? -4.449 -13.602 -7.402 1 98.25 10 ALA B CA 1
ATOM 1159 C C . ALA B 1 10 ? -4.301 -14.156 -5.992 1 98.25 10 ALA B C 1
ATOM 1161 O O . ALA B 1 10 ? -4.805 -15.242 -5.691 1 98.25 10 ALA B O 1
ATOM 1162 N N . TRP B 1 11 ? -3.602 -13.453 -5.105 1 98.56 11 TRP B N 1
ATOM 1163 C CA . TRP B 1 11 ? -3.479 -13.898 -3.723 1 98.56 11 TRP B CA 1
ATOM 1164 C C . TRP B 1 11 ? -4.848 -13.969 -3.051 1 98.56 11 TRP B C 1
ATOM 1166 O O . TRP B 1 11 ? -5.133 -14.914 -2.312 1 98.56 11 TRP B O 1
ATOM 1176 N N . TYR B 1 12 ? -5.645 -12.93 -3.299 1 98.56 12 TYR B N 1
ATOM 1177 C CA . TYR B 1 12 ? -6.984 -12.922 -2.723 1 98.56 12 TYR B CA 1
ATOM 1178 C C . TYR B 1 12 ? -7.777 -14.148 -3.172 1 98.56 12 TYR B C 1
ATOM 1180 O O . TYR B 1 12 ? -8.359 -14.852 -2.346 1 98.56 12 TYR B O 1
ATOM 1188 N N . ALA B 1 13 ? -7.785 -14.375 -4.469 1 98.31 13 ALA B N 1
ATOM 1189 C CA . ALA B 1 13 ? -8.516 -15.516 -5.023 1 98.31 13 ALA B CA 1
ATOM 1190 C C . ALA B 1 13 ? -7.984 -16.828 -4.461 1 98.31 13 ALA B C 1
ATOM 1192 O O . ALA B 1 13 ? -8.75 -17.75 -4.191 1 98.31 13 ALA B O 1
ATOM 1193 N N . TYR B 1 14 ? -6.73 -16.938 -4.293 1 98.5 14 TYR B N 1
ATOM 1194 C CA . TYR B 1 14 ? -6.098 -18.141 -3.771 1 98.5 14 TYR B CA 1
ATOM 1195 C C . TYR B 1 14 ? -6.543 -18.422 -2.34 1 98.5 14 TYR B C 1
ATOM 1197 O O . TYR B 1 14 ? -6.824 -19.562 -1.978 1 98.5 14 TYR B O 1
ATOM 1205 N N . MET B 1 15 ? -6.656 -17.391 -1.527 1 98.38 15 MET B N 1
ATOM 1206 C CA . MET B 1 15 ? -6.918 -17.547 -0.099 1 98.38 15 MET B CA 1
ATOM 1207 C C . MET B 1 15 ? -8.414 -17.688 0.168 1 98.38 15 MET B C 1
ATOM 1209 O O . MET B 1 15 ? -8.82 -18.25 1.183 1 98.38 15 MET B O 1
ATOM 1213 N N . ASP B 1 16 ? -9.219 -17.125 -0.673 1 97.88 16 ASP B N 1
ATOM 1214 C CA . ASP B 1 16 ? -10.672 -17.203 -0.519 1 97.88 16 ASP B CA 1
ATOM 1215 C C . ASP B 1 16 ? -11.25 -18.359 -1.313 1 97.88 16 ASP B C 1
ATOM 1217 O O . ASP B 1 16 ? -11.555 -18.219 -2.5 1 97.88 16 ASP B O 1
ATOM 1221 N N . LYS B 1 17 ? -11.625 -19.422 -0.691 1 96.44 17 LYS B N 1
ATOM 1222 C CA . LYS B 1 17 ? -12.07 -20.656 -1.338 1 96.44 17 LYS B CA 1
ATOM 1223 C C . LYS B 1 17 ? -13.398 -20.438 -2.059 1 96.44 17 LYS B C 1
ATOM 1225 O O . LYS B 1 17 ? -13.75 -21.203 -2.967 1 96.44 17 LYS B O 1
ATOM 1230 N N . ASP B 1 18 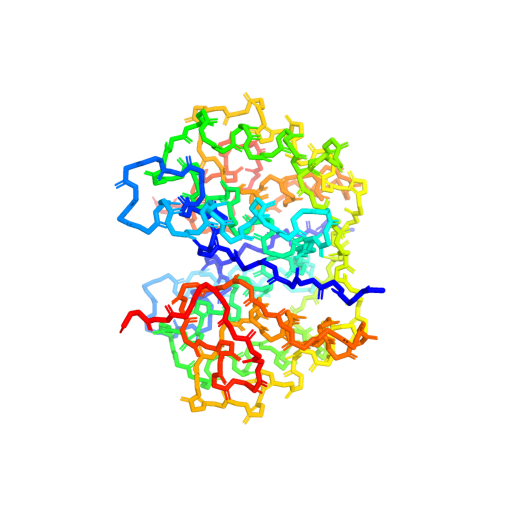? -14.133 -19.406 -1.678 1 96.81 18 ASP B N 1
ATOM 1231 C CA . ASP B 1 18 ? -15.43 -19.141 -2.285 1 96.81 18 ASP B CA 1
ATOM 1232 C C . ASP B 1 18 ? -15.289 -18.219 -3.494 1 96.81 18 ASP B C 1
ATOM 1234 O O . ASP B 1 18 ? -16.266 -17.953 -4.203 1 96.81 18 ASP B O 1
ATOM 1238 N N . ASP B 1 19 ? -14.07 -17.703 -3.699 1 97.19 19 ASP B N 1
ATOM 1239 C CA . ASP B 1 19 ? -13.836 -16.859 -4.871 1 97.19 19 ASP B CA 1
ATOM 1240 C C . ASP B 1 19 ? -13.992 -17.656 -6.16 1 97.19 19 ASP B C 1
ATOM 1242 O O . ASP B 1 19 ? -13.516 -18.781 -6.258 1 97.19 19 ASP B O 1
ATOM 1246 N N . PRO B 1 20 ? -14.703 -17.094 -7.148 1 96.56 20 PRO B N 1
ATOM 1247 C CA . PRO B 1 20 ? -14.93 -17.828 -8.398 1 96.56 20 PRO B CA 1
ATOM 1248 C C . PRO B 1 20 ? -13.633 -18.234 -9.094 1 96.56 20 PRO B C 1
ATOM 1250 O O . PRO B 1 20 ? -13.602 -19.234 -9.812 1 96.56 20 PRO B O 1
ATOM 1253 N N . ASP B 1 21 ? -12.578 -17.5 -8.844 1 96.81 21 ASP B N 1
ATOM 1254 C CA . ASP B 1 21 ? -11.312 -17.766 -9.516 1 96.81 21 ASP B CA 1
ATOM 1255 C C . ASP B 1 21 ? -10.398 -18.625 -8.648 1 96.81 21 ASP B C 1
ATOM 1257 O O . ASP B 1 21 ? -9.266 -18.922 -9.023 1 96.81 21 ASP B O 1
ATOM 1261 N N . HIS B 1 22 ? -10.828 -19.078 -7.52 1 98 22 HIS B N 1
ATOM 1262 C CA . HIS B 1 22 ? -9.984 -19.781 -6.559 1 98 22 HIS B CA 1
ATOM 1263 C C . HIS B 1 22 ? -9.305 -20.984 -7.203 1 98 22 HIS B C 1
ATOM 1265 O O . HIS B 1 22 ? -8.078 -21.094 -7.16 1 98 22 HIS B O 1
ATOM 1271 N N . GLU B 1 23 ? -10.047 -21.859 -7.855 1 97.69 23 GLU B N 1
ATOM 1272 C CA . GLU B 1 23 ? -9.508 -23.109 -8.367 1 97.69 23 GLU B CA 1
ATOM 1273 C C . GLU B 1 23 ? -8.477 -22.859 -9.469 1 97.69 23 GLU B C 1
ATOM 1275 O O . GLU B 1 23 ? -7.395 -23.453 -9.453 1 97.69 23 GLU B O 1
ATOM 1280 N N . ARG B 1 24 ? -8.742 -21.969 -10.391 1 97 24 ARG B N 1
ATOM 1281 C CA . ARG B 1 24 ? -7.828 -21.75 -11.5 1 97 24 ARG B CA 1
ATOM 1282 C C . ARG B 1 24 ? -6.547 -21.062 -11.031 1 97 24 ARG B C 1
ATOM 1284 O O . ARG B 1 24 ? -5.461 -21.359 -11.531 1 97 24 ARG B O 1
ATOM 1291 N N . VAL B 1 25 ? -6.664 -20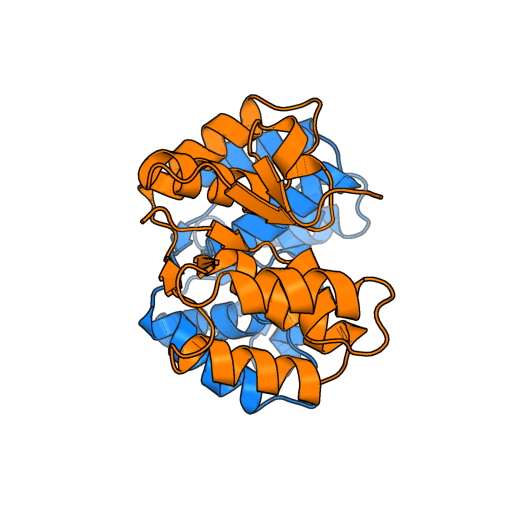.141 -10.125 1 98.12 25 VAL B N 1
ATOM 1292 C CA . VAL B 1 25 ? -5.488 -19.469 -9.586 1 98.12 25 VAL B CA 1
ATOM 1293 C C . VAL B 1 25 ? -4.648 -20.453 -8.781 1 98.12 25 VAL B C 1
ATOM 1295 O O . VAL B 1 25 ? -3.42 -20.453 -8.883 1 98.12 25 VAL B O 1
ATOM 1298 N N . ALA B 1 26 ? -5.316 -21.297 -7.969 1 98.12 26 ALA B N 1
ATOM 1299 C CA . ALA B 1 26 ? -4.617 -22.281 -7.152 1 98.12 26 ALA B CA 1
ATOM 1300 C C . ALA B 1 26 ? -3.805 -23.234 -8.023 1 98.12 26 ALA B C 1
ATOM 1302 O O . ALA B 1 26 ? -2.658 -23.562 -7.699 1 98.12 26 ALA B O 1
ATOM 1303 N N . GLU B 1 27 ? -4.371 -23.656 -9.062 1 98 27 GLU B N 1
ATOM 1304 C CA . GLU B 1 27 ? -3.688 -24.562 -9.977 1 98 27 GLU B CA 1
ATOM 1305 C C . GLU B 1 27 ? -2.412 -23.922 -10.531 1 98 27 GLU B C 1
ATOM 1307 O O . GLU B 1 27 ? -1.361 -24.578 -10.57 1 98 27 GLU B O 1
ATOM 1312 N N . VAL B 1 28 ? -2.496 -22.688 -10.953 1 98 28 VAL B N 1
ATOM 1313 C CA . VAL B 1 28 ? -1.362 -21.984 -11.555 1 98 28 VAL B CA 1
ATOM 1314 C C . VAL B 1 28 ? -0.293 -21.734 -10.492 1 98 28 VAL B C 1
ATOM 1316 O O . VAL B 1 28 ? 0.898 -21.922 -10.742 1 98 28 VAL B O 1
ATOM 1319 N N . LEU B 1 29 ? -0.685 -21.297 -9.352 1 98.19 29 LEU B N 1
ATOM 1320 C CA . LEU B 1 29 ? 0.258 -21.031 -8.266 1 98.19 29 LEU B CA 1
ATOM 1321 C C . LEU B 1 29 ? 1.006 -22.312 -7.883 1 98.19 29 LEU B C 1
ATOM 1323 O O . LEU B 1 29 ? 2.229 -22.297 -7.73 1 98.19 29 LEU B O 1
ATOM 1327 N N . GLU B 1 30 ? 0.278 -23.375 -7.727 1 97.44 30 GLU B N 1
ATOM 1328 C CA . GLU B 1 30 ? 0.869 -24.641 -7.312 1 97.44 30 GLU B CA 1
ATOM 1329 C C . GLU B 1 30 ? 1.797 -25.203 -8.391 1 97.44 30 GLU B C 1
ATOM 1331 O O . GLU B 1 30 ? 2.834 -25.781 -8.078 1 97.44 30 GLU B O 1
ATOM 1336 N N . ALA B 1 31 ? 1.464 -24.969 -9.594 1 97.25 31 ALA B N 1
ATOM 1337 C CA . ALA B 1 31 ? 2.262 -25.453 -10.711 1 97.25 31 ALA B CA 1
ATOM 1338 C C . ALA B 1 31 ? 3.586 -24.703 -10.812 1 97.25 31 ALA B C 1
ATOM 1340 O O . ALA B 1 31 ? 4.559 -25.219 -11.359 1 97.25 31 ALA B O 1
ATOM 1341 N N . HIS B 1 32 ? 3.648 -23.578 -10.297 1 97.25 32 HIS B N 1
ATOM 1342 C CA . HIS B 1 32 ? 4.836 -22.75 -10.508 1 97.25 32 HIS B CA 1
ATOM 1343 C C . HIS B 1 32 ? 5.602 -22.547 -9.211 1 97.25 32 HIS B C 1
ATOM 1345 O O . HIS B 1 32 ? 6.59 -21.812 -9.172 1 97.25 32 HIS B O 1
ATOM 1351 N N . TYR B 1 33 ? 5.047 -23.156 -8.195 1 94.56 33 TYR B N 1
ATOM 1352 C CA . TYR B 1 33 ? 5.844 -23.203 -6.98 1 94.56 33 TYR B CA 1
ATOM 1353 C C . TYR B 1 33 ? 7.164 -23.922 -7.215 1 94.56 33 TYR B C 1
ATOM 1355 O O . TYR B 1 33 ? 7.199 -24.953 -7.902 1 94.56 33 TYR B O 1
ATOM 1363 N N . PRO B 1 34 ? 8.398 -23.406 -6.805 1 95.38 34 PRO B N 1
ATOM 1364 C CA . PRO B 1 34 ? 8.57 -22.328 -5.836 1 95.38 34 PRO B CA 1
ATOM 1365 C C . PRO B 1 34 ? 9.039 -21.031 -6.488 1 95.38 34 PRO B C 1
ATOM 1367 O O . PRO B 1 34 ? 9.844 -20.297 -5.902 1 95.38 34 PRO B O 1
ATOM 1370 N N . LEU B 1 35 ? 8.688 -20.75 -7.691 1 97.31 35 LEU B N 1
ATOM 1371 C CA . LEU B 1 35 ? 9.211 -19.625 -8.461 1 97.31 35 LEU B CA 1
ATOM 1372 C C . LEU B 1 35 ? 8.375 -18.375 -8.211 1 97.31 35 LEU B C 1
ATOM 1374 O O . LEU B 1 35 ? 8.578 -17.359 -8.875 1 97.31 35 LEU B O 1
ATOM 1378 N N . LEU B 1 36 ? 7.488 -18.391 -7.273 1 98.62 36 LEU B N 1
ATOM 1379 C CA . LEU B 1 36 ? 6.562 -17.297 -7.027 1 98.62 36 LEU B CA 1
ATOM 1380 C C . LEU B 1 36 ? 7.254 -16.156 -6.277 1 98.62 36 LEU B C 1
ATOM 1382 O O . LEU B 1 36 ? 8.078 -16.406 -5.395 1 98.62 36 LEU B O 1
ATOM 1386 N N . LEU B 1 37 ? 6.918 -14.906 -6.668 1 98.69 37 LEU B N 1
ATOM 1387 C CA . LEU B 1 37 ? 7.438 -13.695 -6.047 1 98.69 37 LEU B CA 1
ATOM 1388 C C . LEU B 1 37 ? 6.336 -12.648 -5.883 1 98.69 37 LEU B C 1
ATOM 1390 O O . LEU B 1 37 ? 5.496 -12.484 -6.77 1 98.69 37 LEU B O 1
ATOM 1394 N N . THR B 1 38 ? 6.266 -12.023 -4.809 1 98.75 38 THR B N 1
ATOM 1395 C CA . THR B 1 38 ? 5.41 -10.859 -4.602 1 98.75 38 THR B CA 1
ATOM 1396 C C . THR B 1 38 ? 6.184 -9.727 -3.932 1 98.75 38 THR B C 1
ATOM 1398 O O . THR B 1 38 ? 7.367 -9.875 -3.625 1 98.75 38 THR B O 1
ATOM 1401 N N . THR B 1 39 ? 5.602 -8.539 -3.811 1 98.81 39 THR B N 1
ATOM 1402 C CA . THR B 1 39 ? 6.281 -7.406 -3.193 1 98.81 39 THR B CA 1
ATOM 1403 C C . THR B 1 39 ? 5.609 -7.016 -1.882 1 98.81 39 THR B C 1
ATOM 1405 O O . THR B 1 39 ? 4.488 -7.449 -1.602 1 98.81 39 THR B O 1
ATOM 1408 N N . ASP B 1 40 ? 6.293 -6.203 -1.104 1 98.81 40 ASP B N 1
ATOM 1409 C CA . ASP B 1 40 ? 5.719 -5.777 0.17 1 98.81 40 ASP B CA 1
ATOM 1410 C C . ASP B 1 40 ? 4.531 -4.848 -0.047 1 98.81 40 ASP B C 1
ATOM 1412 O O . ASP B 1 40 ? 3.611 -4.805 0.774 1 98.81 40 ASP B O 1
ATOM 1416 N N . PHE B 1 41 ? 4.449 -4.094 -1.185 1 98.88 41 PHE B N 1
ATOM 1417 C CA . PHE B 1 41 ? 3.277 -3.285 -1.499 1 98.88 41 PHE B CA 1
ATOM 1418 C C . PHE B 1 41 ? 2.08 -4.172 -1.82 1 98.88 41 PHE B C 1
ATOM 1420 O O . PHE B 1 41 ? 0.966 -3.908 -1.364 1 98.88 41 PHE B O 1
ATOM 1427 N N . ILE B 1 42 ? 2.328 -5.23 -2.568 1 98.75 42 ILE B N 1
ATOM 1428 C CA . ILE B 1 42 ? 1.268 -6.184 -2.877 1 98.75 42 ILE B CA 1
ATOM 1429 C C . ILE B 1 42 ? 0.822 -6.891 -1.6 1 98.75 42 ILE B C 1
ATOM 1431 O O . ILE B 1 42 ? -0.375 -7.094 -1.38 1 98.75 42 ILE B O 1
ATOM 1435 N N . ALA B 1 43 ? 1.785 -7.262 -0.749 1 98.81 43 ALA B N 1
ATOM 1436 C CA . ALA B 1 43 ? 1.48 -7.914 0.522 1 98.81 43 ALA B CA 1
ATOM 1437 C C . ALA B 1 43 ? 0.587 -7.031 1.39 1 98.81 43 ALA B C 1
ATOM 1439 O O . ALA B 1 43 ? -0.367 -7.516 2.004 1 98.81 43 ALA B O 1
ATOM 1440 N N . ASP B 1 44 ? 0.917 -5.789 1.419 1 98.69 44 ASP B N 1
ATOM 1441 C CA . ASP B 1 44 ? 0.126 -4.824 2.178 1 98.69 44 ASP B CA 1
ATOM 1442 C C . ASP B 1 44 ? -1.326 -4.812 1.707 1 98.69 44 ASP B C 1
ATOM 1444 O O . ASP B 1 44 ? -2.248 -4.93 2.518 1 98.69 44 ASP B O 1
ATOM 1448 N N . GLU B 1 45 ? -1.523 -4.73 0.403 1 98.38 45 GLU B N 1
ATOM 1449 C CA . GLU B 1 45 ? -2.861 -4.719 -0.184 1 98.38 45 GLU B CA 1
ATOM 1450 C C . GLU B 1 45 ? -3.592 -6.031 0.081 1 98.38 45 GLU B C 1
ATOM 1452 O O . GLU B 1 45 ? -4.77 -6.031 0.438 1 98.38 45 GLU B O 1
ATOM 1457 N N . ALA B 1 46 ? -2.904 -7.121 -0.093 1 98.5 46 ALA B N 1
ATOM 1458 C CA . ALA B 1 46 ? -3.518 -8.445 0.027 1 98.5 46 ALA B CA 1
ATOM 1459 C C . ALA B 1 46 ? -3.951 -8.719 1.464 1 98.5 46 ALA B C 1
ATOM 1461 O O . ALA B 1 46 ? -5.059 -9.203 1.702 1 98.5 46 ALA B O 1
ATOM 1462 N N . LEU B 1 47 ? -3.068 -8.406 2.453 1 98 47 LEU B N 1
ATOM 1463 C CA . LEU B 1 47 ? -3.41 -8.609 3.857 1 98 47 LEU B CA 1
ATOM 1464 C C . LEU B 1 47 ? -4.664 -7.824 4.227 1 98 47 LEU B C 1
ATOM 1466 O O . LEU B 1 47 ? -5.578 -8.367 4.859 1 98 47 LEU B O 1
ATOM 1470 N N . THR B 1 48 ? -4.691 -6.566 3.811 1 97.31 48 THR B N 1
ATOM 1471 C CA . THR B 1 48 ? -5.805 -5.68 4.133 1 97.31 48 THR B CA 1
ATOM 1472 C C . THR B 1 48 ? -7.09 -6.156 3.461 1 97.31 48 THR B C 1
ATOM 1474 O O . THR B 1 48 ? -8.133 -6.25 4.105 1 97.31 48 THR B O 1
ATOM 1477 N N . LEU B 1 49 ? -7 -6.441 2.164 1 97.25 49 LEU B N 1
ATOM 1478 C CA . LEU B 1 49 ? -8.156 -6.898 1.394 1 97.25 49 LEU B CA 1
ATOM 1479 C C . LEU B 1 49 ? -8.719 -8.195 1.972 1 97.25 49 LEU B C 1
ATOM 1481 O O . LEU B 1 49 ? -9.938 -8.344 2.102 1 97.25 49 LEU B O 1
ATOM 1485 N N . LEU B 1 50 ? -7.879 -9.148 2.295 1 97.19 50 LEU B N 1
ATOM 1486 C CA . LEU B 1 50 ? -8.312 -10.422 2.863 1 97.19 50 LEU B CA 1
ATOM 1487 C C . LEU B 1 50 ? -9.008 -10.219 4.199 1 97.19 50 LEU B C 1
ATOM 1489 O O . LEU B 1 50 ? -10.062 -10.812 4.457 1 97.19 50 LEU B O 1
ATOM 1493 N N . ARG B 1 51 ? -8.422 -9.352 5.008 1 95.81 51 ARG B N 1
ATOM 1494 C CA . ARG B 1 51 ? -9.047 -9.086 6.301 1 95.81 51 ARG B CA 1
ATOM 1495 C C . ARG B 1 51 ? -10.461 -8.539 6.125 1 95.81 51 ARG B C 1
ATOM 1497 O O . ARG B 1 51 ? -11.391 -8.992 6.793 1 95.81 51 ARG B O 1
ATOM 1504 N N . TYR B 1 52 ? -10.664 -7.66 5.168 1 94.75 52 TYR B N 1
ATOM 1505 C CA . TYR B 1 52 ? -11.922 -6.938 5.039 1 94.75 52 TYR B CA 1
ATOM 1506 C C . TYR B 1 52 ? -12.953 -7.77 4.289 1 94.75 52 TYR B C 1
ATOM 1508 O O . TYR B 1 52 ? -14.156 -7.645 4.531 1 94.75 52 TYR B O 1
ATOM 1516 N N . ARG B 1 53 ? -12.5 -8.648 3.461 1 95.88 53 ARG B N 1
ATOM 1517 C CA . ARG B 1 53 ? -13.461 -9.258 2.549 1 95.88 53 ARG B CA 1
ATOM 1518 C C . ARG B 1 53 ? -13.547 -10.766 2.768 1 95.88 53 ARG B C 1
ATOM 1520 O O . ARG B 1 53 ? -14.594 -11.375 2.533 1 95.88 53 ARG B O 1
ATOM 1527 N N . ALA B 1 54 ? -12.445 -11.391 3.184 1 95.69 54 ALA B N 1
ATOM 1528 C CA . ALA B 1 54 ? -12.43 -12.844 3.328 1 95.69 54 ALA B CA 1
ATOM 1529 C C . ALA B 1 54 ? -12.367 -13.25 4.797 1 95.69 54 ALA B C 1
ATOM 1531 O O . ALA B 1 54 ? -12.438 -14.438 5.125 1 95.69 54 ALA B O 1
ATOM 1532 N N . GLY B 1 55 ? -12.164 -12.281 5.691 1 93.06 55 GLY B N 1
ATOM 1533 C CA . GLY B 1 55 ? -12.18 -12.547 7.125 1 93.06 55 GLY B CA 1
ATOM 1534 C C . GLY B 1 55 ? -10.789 -12.688 7.711 1 93.06 55 GLY B C 1
ATOM 1535 O O . GLY B 1 55 ? -9.805 -12.836 6.977 1 93.06 55 GLY B O 1
ATOM 1536 N N . ARG B 1 56 ? -10.734 -12.602 9.008 1 93.62 56 ARG B N 1
ATOM 1537 C CA . ARG B 1 56 ? -9.484 -12.609 9.766 1 93.62 56 ARG B CA 1
ATOM 1538 C C . ARG B 1 56 ? -8.688 -13.875 9.484 1 93.62 56 ARG B C 1
ATOM 1540 O O . ARG B 1 56 ? -7.465 -13.82 9.32 1 93.62 56 ARG B O 1
ATOM 1547 N N . ASN B 1 57 ? -9.305 -15.039 9.477 1 94.5 57 ASN B N 1
ATOM 1548 C CA . ASN B 1 57 ? -8.602 -16.312 9.297 1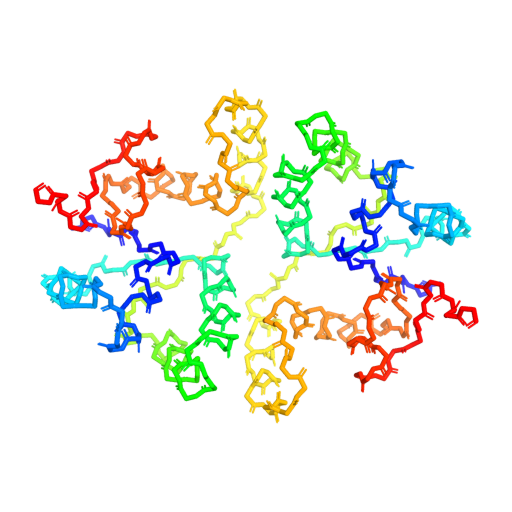 94.5 57 ASN B CA 1
ATOM 1549 C C . ASN B 1 57 ? -7.84 -16.344 7.973 1 94.5 57 ASN B C 1
ATOM 1551 O O . ASN B 1 57 ? -6.691 -16.797 7.926 1 94.5 57 ASN B O 1
ATOM 1555 N N . ALA B 1 58 ? -8.438 -15.883 6.922 1 96.19 58 ALA B N 1
ATOM 1556 C CA . ALA B 1 58 ? -7.785 -15.859 5.617 1 96.19 58 ALA B CA 1
ATOM 1557 C C . ALA B 1 58 ? -6.574 -14.93 5.621 1 96.19 58 ALA B C 1
ATOM 1559 O O . ALA B 1 58 ? -5.52 -15.273 5.086 1 96.19 58 ALA B O 1
ATOM 1560 N N . ALA B 1 59 ? -6.762 -13.766 6.207 1 96.75 59 ALA B N 1
ATOM 1561 C CA . ALA B 1 59 ? -5.672 -12.797 6.289 1 96.75 59 ALA B CA 1
ATOM 1562 C C . ALA B 1 59 ? -4.508 -13.344 7.109 1 96.75 59 ALA B C 1
ATOM 1564 O O . ALA B 1 59 ? -3.348 -13.211 6.711 1 96.75 59 ALA B O 1
ATOM 1565 N N . VAL B 1 60 ? -4.801 -13.961 8.242 1 96.44 60 VAL B N 1
ATOM 1566 C CA . VAL B 1 60 ? -3.777 -14.5 9.125 1 96.44 60 VAL B CA 1
ATOM 1567 C C . VAL B 1 60 ? -3.049 -15.648 8.438 1 96.44 60 VAL B C 1
ATOM 1569 O O . VAL B 1 60 ? -1.818 -15.727 8.477 1 96.44 60 VAL B O 1
ATOM 1572 N N . ARG B 1 61 ? -3.764 -16.547 7.805 1 97.38 61 ARG B N 1
ATOM 1573 C CA . ARG B 1 61 ? -3.148 -17.672 7.094 1 97.38 61 ARG B CA 1
ATOM 1574 C C . ARG B 1 61 ? -2.217 -17.172 5.992 1 97.38 61 ARG B C 1
ATOM 1576 O O . ARG B 1 61 ? -1.089 -17.641 5.863 1 97.38 61 ARG B O 1
ATOM 1583 N N . PHE B 1 62 ? -2.705 -16.219 5.258 1 98.44 62 PHE B N 1
ATOM 1584 C CA . PHE B 1 62 ? -1.886 -15.633 4.203 1 98.44 62 PHE B CA 1
ATOM 1585 C C . PHE B 1 62 ? -0.605 -15.039 4.773 1 98.44 62 PHE B C 1
ATOM 1587 O O . PHE B 1 62 ? 0.491 -15.328 4.289 1 98.44 62 PHE B O 1
ATOM 1594 N N . GLY B 1 63 ? -0.74 -14.203 5.734 1 98.38 63 GLY B N 1
ATOM 1595 C CA . GLY B 1 63 ? 0.413 -13.555 6.336 1 98.38 63 GLY B CA 1
ATOM 1596 C C . GLY B 1 63 ? 1.408 -14.531 6.93 1 98.38 63 GLY B C 1
ATOM 1597 O O . GLY B 1 63 ? 2.619 -14.359 6.781 1 98.38 63 GLY B O 1
ATOM 1598 N N . GLU B 1 64 ? 0.931 -15.539 7.578 1 98 64 GLU B N 1
ATOM 1599 C CA . GLU B 1 64 ? 1.811 -16.547 8.156 1 98 64 GLU B CA 1
ATOM 1600 C C . GLU B 1 64 ? 2.617 -17.266 7.074 1 98 64 GLU B C 1
ATOM 1602 O O . GLU B 1 64 ? 3.828 -17.453 7.215 1 98 64 GLU B O 1
ATOM 1607 N N . LEU B 1 65 ? 1.961 -17.656 6.051 1 97.81 65 LEU B N 1
ATOM 1608 C CA . LEU B 1 65 ? 2.641 -18.312 4.941 1 97.81 65 LEU B CA 1
ATOM 1609 C C . LEU B 1 65 ? 3.646 -17.375 4.285 1 97.81 65 LEU B C 1
ATOM 1611 O O . LEU B 1 65 ? 4.766 -17.781 3.965 1 97.81 65 LEU B O 1
ATOM 1615 N N . LEU B 1 66 ? 3.26 -16.156 4.109 1 98.19 66 LEU B N 1
ATOM 1616 C CA . LEU B 1 66 ? 4.098 -15.164 3.453 1 98.19 66 LEU B CA 1
ATOM 1617 C C . LEU B 1 66 ? 5.367 -14.914 4.254 1 98.19 66 LEU B C 1
ATOM 1619 O O . LEU B 1 66 ? 6.473 -14.992 3.715 1 98.19 66 LEU B O 1
ATOM 1623 N N . TYR B 1 67 ? 5.242 -14.648 5.52 1 96.81 67 TYR B N 1
ATOM 1624 C CA . TYR B 1 67 ? 6.359 -14.18 6.332 1 96.81 67 TYR B CA 1
ATOM 1625 C C . TYR B 1 67 ? 7.191 -15.352 6.84 1 96.81 67 TYR B C 1
ATOM 1627 O O . TYR B 1 67 ? 8.312 -15.164 7.316 1 96.81 67 TYR B O 1
ATOM 1635 N N . SER B 1 68 ? 6.688 -16.562 6.719 1 95.25 68 SER B N 1
ATOM 1636 C CA . SER B 1 68 ? 7.504 -17.75 6.988 1 95.25 68 SER B CA 1
ATOM 1637 C C . SER B 1 68 ? 8.438 -18.047 5.824 1 95.25 68 SER B C 1
ATOM 1639 O O . SER B 1 68 ? 9.383 -18.828 5.969 1 95.25 68 SER B O 1
ATOM 1641 N N . GLY B 1 69 ? 8.18 -17.484 4.676 1 94.12 69 GLY B N 1
ATOM 1642 C CA . GLY B 1 69 ? 8.984 -17.719 3.488 1 94.12 69 GLY B CA 1
ATOM 1643 C C . GLY B 1 69 ? 8.562 -18.969 2.729 1 94.12 69 GLY B C 1
ATOM 1644 O O . GLY B 1 69 ? 9.18 -19.328 1.721 1 94.12 69 GLY B O 1
ATOM 1645 N N . THR B 1 70 ? 7.406 -19.531 3.012 1 94.25 70 THR B N 1
ATOM 1646 C CA . THR B 1 70 ? 6.988 -20.797 2.418 1 94.25 70 THR B CA 1
ATOM 1647 C C . THR B 1 70 ? 6.047 -20.562 1.239 1 94.25 70 THR B C 1
ATOM 1649 O O . THR B 1 70 ? 5.844 -21.453 0.411 1 94.25 70 THR B O 1
ATOM 1652 N N . LEU B 1 71 ? 5.535 -19.422 1.18 1 96.88 71 LEU B N 1
ATOM 1653 C CA . LEU B 1 71 ? 4.535 -19.141 0.154 1 96.88 71 LEU B CA 1
ATOM 1654 C C . LEU B 1 71 ? 5.199 -18.688 -1.143 1 96.88 71 LEU B C 1
ATOM 1656 O O . LEU B 1 71 ? 4.836 -19.141 -2.227 1 96.88 71 LEU B O 1
ATOM 1660 N N . CYS B 1 72 ? 6.145 -17.766 -1.04 1 98.19 72 CYS B N 1
ATOM 1661 C CA . CYS B 1 72 ? 6.812 -17.125 -2.172 1 98.19 72 CYS B CA 1
ATOM 1662 C C . CYS B 1 72 ? 7.969 -16.25 -1.701 1 98.19 72 CYS B C 1
ATOM 1664 O O . CYS B 1 72 ? 8.164 -16.078 -0.499 1 98.19 72 CYS B O 1
ATOM 1666 N N . ARG B 1 73 ? 8.734 -15.82 -2.648 1 97.94 73 ARG B N 1
ATOM 1667 C CA . ARG B 1 73 ? 9.727 -14.797 -2.34 1 97.94 73 ARG B CA 1
ATOM 1668 C C . ARG B 1 73 ? 9.07 -13.438 -2.146 1 97.94 73 ARG B C 1
ATOM 1670 O O . ARG B 1 73 ? 8.266 -13 -2.98 1 97.94 73 ARG B O 1
ATOM 1677 N N . LEU B 1 74 ? 9.406 -12.82 -1.018 1 98.5 74 LEU B N 1
ATOM 1678 C CA . LEU B 1 74 ? 8.953 -11.461 -0.761 1 98.5 74 LEU B CA 1
ATOM 1679 C C . LEU B 1 74 ? 10.023 -10.445 -1.154 1 98.5 74 LEU B C 1
ATOM 1681 O O . LEU B 1 74 ? 11.078 -10.367 -0.51 1 98.5 74 LEU B O 1
ATOM 1685 N N . GLU B 1 75 ? 9.789 -9.719 -2.189 1 98.56 75 GLU B N 1
ATOM 1686 C CA . GLU B 1 75 ? 10.711 -8.695 -2.684 1 98.56 75 GLU B CA 1
ATOM 1687 C C . GLU B 1 75 ? 10.328 -7.312 -2.16 1 98.56 75 GLU B C 1
ATOM 1689 O O . GLU B 1 75 ? 9.203 -6.855 -2.361 1 98.56 75 GLU B O 1
ATOM 1694 N N . TYR B 1 76 ? 11.312 -6.645 -1.487 1 98.44 76 TYR B N 1
ATOM 1695 C CA . TYR B 1 76 ? 11.039 -5.332 -0.915 1 98.44 76 TYR B CA 1
ATOM 1696 C C . TYR B 1 76 ? 11.297 -4.227 -1.933 1 98.44 76 TYR B C 1
ATOM 1698 O O . TYR B 1 76 ? 12.352 -4.203 -2.578 1 98.44 76 TYR B O 1
ATOM 1706 N N . ILE B 1 77 ? 10.273 -3.35 -2.062 1 98.5 77 ILE B N 1
ATOM 1707 C CA . ILE B 1 77 ? 10.367 -2.207 -2.965 1 98.5 77 ILE B CA 1
ATOM 1708 C C . ILE B 1 77 ? 11.398 -1.215 -2.436 1 98.5 77 ILE B C 1
ATOM 1710 O O . ILE B 1 77 ? 11.336 -0.803 -1.274 1 98.5 77 ILE B O 1
ATOM 1714 N N . THR B 1 78 ? 12.375 -0.814 -3.285 1 98 78 THR B N 1
ATOM 1715 C CA . THR B 1 78 ? 13.414 0.131 -2.893 1 98 78 THR B CA 1
ATOM 1716 C C . THR B 1 78 ? 12.984 1.563 -3.203 1 98 78 THR B C 1
ATOM 1718 O O . THR B 1 78 ? 12.023 1.783 -3.934 1 98 78 THR B O 1
ATOM 1721 N N . LYS B 1 79 ? 13.758 2.506 -2.543 1 97.44 79 LYS B N 1
ATOM 1722 C CA . LYS B 1 79 ? 13.531 3.908 -2.879 1 97.44 79 LYS B CA 1
ATOM 1723 C C . LYS B 1 79 ? 13.688 4.148 -4.379 1 97.44 79 LYS B C 1
ATOM 1725 O O . LYS B 1 79 ? 12.914 4.906 -4.977 1 97.44 79 LYS B O 1
ATOM 1730 N N . ALA B 1 80 ? 14.711 3.498 -4.992 1 98.25 80 ALA B N 1
ATOM 1731 C CA . ALA B 1 80 ? 14.938 3.619 -6.43 1 98.25 80 ALA B CA 1
ATOM 1732 C C . ALA B 1 80 ? 13.758 3.066 -7.219 1 98.25 80 ALA B C 1
ATOM 1734 O O . ALA B 1 80 ? 13.367 3.629 -8.242 1 98.25 80 ALA B O 1
ATOM 1735 N N . ASP B 1 81 ? 13.18 1.929 -6.809 1 98.69 81 ASP B N 1
ATOM 1736 C CA . ASP B 1 81 ? 11.992 1.372 -7.445 1 98.69 81 ASP B CA 1
ATOM 1737 C C . ASP B 1 81 ? 10.828 2.363 -7.398 1 98.69 81 ASP B C 1
ATOM 1739 O O . ASP B 1 81 ? 10.094 2.506 -8.375 1 98.69 81 ASP B O 1
ATOM 1743 N N . GLN B 1 82 ? 10.617 2.984 -6.242 1 98.44 82 GLN B N 1
ATOM 1744 C CA . GLN B 1 82 ? 9.508 3.916 -6.066 1 98.44 82 GLN B CA 1
ATOM 1745 C C . GLN B 1 82 ? 9.672 5.145 -6.957 1 98.44 82 GLN B C 1
ATOM 1747 O O . GLN B 1 82 ? 8.695 5.652 -7.508 1 98.44 82 GLN B O 1
ATOM 1752 N N . GLN B 1 83 ? 10.906 5.645 -7.117 1 97.81 83 GLN B N 1
ATOM 1753 C CA . GLN B 1 83 ? 11.164 6.781 -7.992 1 97.81 83 GLN B CA 1
ATOM 1754 C C . GLN B 1 83 ? 10.852 6.438 -9.445 1 97.81 83 GLN B C 1
ATOM 1756 O O . GLN B 1 83 ? 10.219 7.227 -10.156 1 97.81 83 GLN B O 1
ATOM 1761 N N . LYS B 1 84 ? 11.289 5.285 -9.867 1 98.25 84 LYS B N 1
ATOM 1762 C CA . LYS B 1 84 ? 10.992 4.84 -11.219 1 98.25 84 LYS B CA 1
ATOM 1763 C C . LYS B 1 84 ? 9.492 4.598 -11.406 1 98.25 84 LYS B C 1
ATOM 1765 O O . LYS B 1 84 ? 8.945 4.852 -12.477 1 98.25 84 LYS B O 1
ATOM 1770 N N . ALA B 1 85 ? 8.844 4.059 -10.359 1 98 85 ALA B N 1
ATOM 1771 C CA . ALA B 1 85 ? 7.402 3.83 -10.414 1 98 85 ALA B CA 1
ATOM 1772 C C . ALA B 1 85 ? 6.645 5.148 -10.547 1 98 85 ALA B C 1
ATOM 1774 O O . ALA B 1 85 ? 5.617 5.215 -11.234 1 98 85 ALA B O 1
ATOM 1775 N N . TRP B 1 86 ? 7.16 6.172 -9.867 1 97.25 86 TRP B N 1
ATOM 1776 C CA . TRP B 1 86 ? 6.543 7.488 -9.984 1 97.25 86 TRP B CA 1
ATOM 1777 C C . TRP B 1 86 ? 6.621 8.008 -11.414 1 97.25 86 TRP B C 1
ATOM 1779 O O . TRP B 1 86 ? 5.641 8.531 -11.945 1 97.25 86 TRP B O 1
ATOM 1789 N N . ALA B 1 87 ? 7.773 7.84 -12.016 1 96.81 87 ALA B N 1
ATOM 1790 C CA . ALA B 1 87 ? 7.938 8.242 -13.414 1 96.81 87 ALA B CA 1
ATOM 1791 C C . ALA B 1 87 ? 6.973 7.477 -14.32 1 96.81 87 ALA B C 1
ATOM 1793 O O . ALA B 1 87 ? 6.375 8.055 -15.227 1 96.81 87 ALA B O 1
ATOM 1794 N N . LEU B 1 88 ? 6.828 6.219 -14.07 1 95.44 88 LEU B N 1
ATOM 1795 C CA . LEU B 1 88 ? 5.914 5.379 -14.836 1 95.44 88 LEU B CA 1
ATOM 1796 C C . LEU B 1 88 ? 4.465 5.785 -14.586 1 95.44 88 LEU B C 1
ATOM 1798 O O . LEU B 1 88 ? 3.65 5.801 -15.516 1 95.44 88 LEU B O 1
ATOM 1802 N N . PHE B 1 89 ? 4.074 6.074 -13.344 1 95.31 89 PHE B N 1
ATOM 1803 C CA . PHE B 1 89 ? 2.744 6.508 -12.922 1 95.31 89 PHE B CA 1
ATOM 1804 C C . PHE B 1 89 ? 2.318 7.762 -13.68 1 95.31 89 PHE B C 1
ATOM 1806 O O . PHE B 1 89 ? 1.151 7.902 -14.047 1 95.31 89 PHE B O 1
ATOM 1813 N N . LEU B 1 90 ? 3.307 8.656 -13.969 1 94.19 90 LEU B N 1
ATOM 1814 C CA . LEU B 1 90 ? 3.066 9.898 -14.688 1 94.19 90 LEU B CA 1
ATOM 1815 C C . LEU B 1 90 ? 2.861 9.641 -16.172 1 94.19 90 LEU B C 1
ATOM 1817 O O . LEU B 1 90 ? 2.066 10.32 -16.828 1 94.19 90 LEU B O 1
ATOM 1821 N N . LYS B 1 91 ? 3.555 8.664 -16.625 1 90.88 91 LYS B N 1
ATOM 1822 C CA . LYS B 1 91 ? 3.586 8.375 -18.062 1 90.88 91 LYS B CA 1
ATOM 1823 C C . LYS B 1 91 ? 2.273 7.75 -18.516 1 90.88 91 LYS B C 1
ATOM 1825 O O . LYS B 1 91 ? 1.77 8.078 -19.594 1 90.88 91 LYS B O 1
ATOM 1830 N N . TYR B 1 92 ? 1.648 6.82 -17.703 1 80.88 92 TYR B N 1
ATOM 1831 C CA . TYR B 1 92 ? 0.495 6.039 -18.141 1 80.88 92 TYR B CA 1
ATOM 1832 C C . TYR B 1 92 ? -0.804 6.66 -17.641 1 80.88 92 TYR B C 1
ATOM 1834 O O . TYR B 1 92 ? -1.431 6.145 -16.719 1 80.88 92 TYR B O 1
ATOM 1842 N N . SER B 1 93 ? -1.233 7.672 -18.141 1 65.56 93 SER B N 1
ATOM 1843 C CA . SER B 1 93 ? -2.453 8.367 -17.75 1 65.56 93 SER B CA 1
ATOM 1844 C C . SER B 1 93 ? -3.695 7.609 -18.203 1 65.56 93 SER B C 1
ATOM 1846 O O . SER B 1 93 ? -4.711 7.594 -17.5 1 65.56 93 SER B O 1
ATOM 1848 N N . ASP B 1 94 ? -3.562 6.879 -19.188 1 62.09 94 ASP B N 1
ATOM 1849 C CA . ASP B 1 94 ? -4.719 6.289 -19.844 1 62.09 94 ASP B CA 1
ATOM 1850 C C . ASP B 1 94 ? -5.086 4.945 -19.219 1 62.09 94 ASP B C 1
ATOM 1852 O O . ASP B 1 94 ? -6.223 4.484 -19.344 1 62.09 94 ASP B O 1
ATOM 1856 N N . HIS B 1 95 ? -4.156 4.27 -18.594 1 65.44 95 HIS B N 1
ATOM 1857 C CA . HIS B 1 95 ? -4.422 2.902 -18.156 1 65.44 95 HIS B CA 1
ATOM 1858 C C . HIS B 1 95 ? -4.719 2.844 -16.672 1 65.44 95 HIS B C 1
ATOM 1860 O O . HIS B 1 95 ? -5.102 1.793 -16.141 1 65.44 95 HIS B O 1
ATOM 1866 N N . CYS B 1 96 ? -4.867 3.869 -16.125 1 82.69 96 CYS B N 1
ATOM 1867 C CA . CYS B 1 96 ? -5.188 4.137 -14.719 1 82.69 96 CYS B CA 1
ATOM 1868 C C . CYS B 1 96 ? -4.57 3.08 -13.812 1 82.69 96 CYS B C 1
ATOM 1870 O O . CYS B 1 96 ? -5.266 2.479 -12.992 1 82.69 96 CYS B O 1
ATOM 1872 N N . PHE B 1 97 ? -3.336 2.764 -13.969 1 93.44 97 PHE B N 1
ATOM 1873 C CA . PHE B 1 97 ? -2.617 1.876 -13.062 1 93.44 97 PHE B CA 1
ATOM 1874 C C . PHE B 1 97 ? -2.535 2.479 -11.664 1 93.44 97 PHE B C 1
ATOM 1876 O O . PHE B 1 97 ? -2.326 3.684 -11.516 1 93.44 97 PHE B O 1
ATOM 1883 N N . SER B 1 98 ? -2.74 1.529 -10.672 1 95.75 98 SER B N 1
ATOM 1884 C CA . SER B 1 98 ? -2.443 1.966 -9.312 1 95.75 98 SER B CA 1
ATOM 1885 C C . SER B 1 98 ? -0.944 2.162 -9.117 1 95.75 98 SER B C 1
ATOM 1887 O O . SER B 1 98 ? -0.14 1.746 -9.953 1 95.75 98 SER B O 1
ATOM 1889 N N . PHE B 1 99 ? -0.609 2.881 -8.086 1 97.25 99 PHE B N 1
ATOM 1890 C CA . PHE B 1 99 ? 0.815 3.047 -7.82 1 97.25 99 PHE B CA 1
ATOM 1891 C C . PHE B 1 99 ? 1.463 1.706 -7.492 1 97.25 99 PHE B C 1
ATOM 1893 O O . PHE B 1 99 ? 2.613 1.461 -7.863 1 97.25 99 PHE B O 1
ATOM 1900 N N . THR B 1 100 ? 0.761 0.774 -6.793 1 97.75 100 THR B N 1
ATOM 1901 C CA . THR B 1 100 ? 1.247 -0.577 -6.531 1 97.75 100 THR B CA 1
ATOM 1902 C C . THR B 1 100 ? 1.531 -1.312 -7.836 1 97.75 100 THR B C 1
ATOM 1904 O O . THR B 1 100 ? 2.535 -2.018 -7.953 1 97.75 100 THR B O 1
ATOM 1907 N N . ASP B 1 101 ? 0.63 -1.16 -8.859 1 96.81 101 ASP B N 1
ATOM 1908 C CA . ASP B 1 101 ? 0.895 -1.747 -10.164 1 96.81 101 ASP B CA 1
ATOM 1909 C C . ASP B 1 101 ? 2.203 -1.219 -10.75 1 96.81 101 ASP B C 1
ATOM 1911 O O . ASP B 1 101 ? 3.029 -1.994 -11.234 1 96.81 101 ASP B O 1
ATOM 1915 N N . CYS B 1 102 ? 2.379 0.081 -10.695 1 97.25 102 CYS B N 1
ATOM 1916 C CA . CYS B 1 102 ? 3.578 0.693 -11.258 1 97.25 102 CYS B CA 1
ATOM 1917 C C . CYS B 1 102 ? 4.832 0.169 -10.562 1 97.25 102 CYS B C 1
ATOM 1919 O O . CYS B 1 102 ? 5.824 -0.143 -11.219 1 97.25 102 CYS B O 1
ATOM 1921 N N . THR B 1 103 ? 4.824 0.094 -9.188 1 98.38 103 THR B N 1
ATOM 1922 C CA . THR B 1 103 ? 5.98 -0.452 -8.492 1 98.38 103 THR B CA 1
ATOM 1923 C C . THR B 1 103 ? 6.223 -1.903 -8.891 1 98.38 103 THR B C 1
ATOM 1925 O O . THR B 1 103 ? 7.371 -2.338 -9.008 1 98.38 103 THR B O 1
ATOM 1928 N N . SER B 1 104 ? 5.156 -2.664 -9.086 1 97.94 104 SER B N 1
ATOM 1929 C CA . SER B 1 104 ? 5.27 -4.051 -9.523 1 97.94 104 SER B CA 1
ATOM 1930 C C . SER B 1 104 ? 5.941 -4.148 -10.891 1 97.94 104 SER B C 1
ATOM 1932 O O . SER B 1 104 ? 6.812 -4.996 -11.094 1 97.94 104 SER B O 1
ATOM 1934 N N . PHE B 1 105 ? 5.562 -3.252 -11.773 1 97.44 105 PHE B N 1
ATOM 1935 C CA . PHE B 1 105 ? 6.156 -3.24 -13.109 1 97.44 105 PHE B CA 1
ATOM 1936 C C . PHE B 1 105 ? 7.652 -2.955 -13.031 1 97.44 105 PHE B C 1
ATOM 1938 O O . PHE B 1 105 ? 8.445 -3.6 -13.711 1 97.44 105 PHE B O 1
ATOM 1945 N N . ILE B 1 106 ? 8.039 -2.018 -12.25 1 98.5 106 ILE B N 1
ATOM 1946 C CA . ILE B 1 106 ? 9.445 -1.658 -12.117 1 98.5 106 ILE B CA 1
ATOM 1947 C C . ILE B 1 106 ? 10.234 -2.846 -11.562 1 98.5 106 ILE B C 1
ATOM 1949 O O . ILE B 1 106 ? 11.352 -3.115 -12.008 1 98.5 106 ILE B O 1
ATOM 1953 N N . VAL B 1 107 ? 9.656 -3.539 -10.578 1 98.44 107 VAL B N 1
ATOM 1954 C CA . VAL B 1 107 ? 10.312 -4.707 -10 1 98.44 107 VAL B CA 1
ATOM 1955 C C . VAL B 1 107 ? 10.484 -5.785 -11.07 1 98.44 107 VAL B C 1
ATOM 1957 O O . VAL B 1 107 ? 11.516 -6.461 -11.117 1 98.44 107 VAL B O 1
ATOM 1960 N N . THR B 1 108 ? 9.445 -6.027 -11.906 1 97.81 108 THR B N 1
ATOM 1961 C CA . THR B 1 108 ? 9.562 -7.027 -12.961 1 97.81 108 THR B CA 1
ATOM 1962 C C . THR B 1 108 ? 10.68 -6.66 -13.93 1 97.81 108 THR B C 1
ATOM 1964 O O . THR B 1 108 ? 11.414 -7.535 -14.398 1 97.81 108 THR B O 1
ATOM 1967 N N . GLN B 1 109 ? 10.836 -5.383 -14.242 1 98 109 GLN B N 1
ATOM 1968 C CA . GLN B 1 109 ? 11.93 -4.93 -15.094 1 98 109 GLN B CA 1
ATOM 1969 C C . GLN B 1 109 ? 13.281 -5.164 -14.43 1 98 109 GLN B C 1
ATOM 1971 O O . GLN B 1 109 ? 14.195 -5.715 -15.047 1 98 109 GLN B O 1
ATOM 1976 N N . ARG B 1 110 ? 13.375 -4.734 -13.18 1 98 110 ARG B N 1
ATOM 1977 C CA . ARG B 1 110 ? 14.625 -4.84 -12.438 1 98 110 ARG B CA 1
ATOM 1978 C C . ARG B 1 110 ? 15.086 -6.289 -12.352 1 98 110 ARG B C 1
ATOM 1980 O O . ARG B 1 110 ? 16.281 -6.57 -12.469 1 98 110 ARG B O 1
ATOM 1987 N N . LEU B 1 111 ? 14.148 -7.223 -12.219 1 98 111 LEU B N 1
ATOM 1988 C CA . LEU B 1 111 ? 14.484 -8.625 -11.969 1 98 111 LEU B CA 1
ATOM 1989 C C . LEU B 1 111 ? 14.312 -9.453 -13.242 1 98 111 LEU B C 1
ATOM 1991 O O . LEU B 1 111 ? 14.43 -10.68 -13.211 1 98 111 LEU B O 1
ATOM 1995 N N . GLN B 1 112 ? 13.938 -8.828 -14.352 1 97.69 112 GLN B N 1
ATOM 1996 C CA . GLN B 1 112 ? 13.766 -9.469 -15.648 1 97.69 112 GLN B CA 1
ATOM 1997 C C . GLN B 1 112 ? 12.703 -10.562 -15.578 1 97.69 112 GLN B C 1
ATOM 1999 O O . GLN B 1 112 ? 12.938 -11.688 -16.047 1 97.69 112 GLN B O 1
ATOM 2004 N N . ILE B 1 113 ? 11.672 -10.203 -14.922 1 98.06 113 ILE B N 1
ATOM 2005 C CA . ILE B 1 113 ? 10.516 -11.086 -14.844 1 98.06 113 ILE B CA 1
ATOM 2006 C C . ILE B 1 113 ? 9.555 -10.781 -15.984 1 98.06 113 ILE B C 1
ATOM 2008 O O . ILE B 1 113 ? 9.172 -9.625 -16.203 1 98.06 113 ILE B O 1
ATOM 2012 N N . GLY B 1 114 ? 9.086 -11.82 -16.672 1 97.31 114 GLY B N 1
ATOM 2013 C CA . GLY B 1 114 ? 8.219 -11.602 -17.828 1 97.31 114 GLY B CA 1
ATOM 2014 C C . GLY B 1 114 ? 6.812 -12.125 -17.625 1 97.31 114 GLY B C 1
ATOM 2015 O O . GLY B 1 114 ? 5.941 -11.922 -18.469 1 97.31 114 GLY B O 1
ATOM 2016 N N . THR B 1 115 ? 6.574 -12.766 -16.531 1 97.44 115 THR B N 1
ATOM 2017 C CA . THR B 1 115 ? 5.289 -13.414 -16.281 1 97.44 115 THR B CA 1
ATOM 2018 C C . THR B 1 115 ? 4.691 -12.961 -14.961 1 97.44 115 THR B C 1
ATOM 2020 O O . THR B 1 115 ? 5.414 -12.773 -13.977 1 97.44 115 THR B O 1
ATOM 2023 N N . ALA B 1 116 ? 3.383 -12.758 -14.961 1 97.75 116 ALA B N 1
ATOM 2024 C CA . ALA B 1 116 ? 2.641 -12.445 -13.742 1 97.75 116 ALA B CA 1
ATOM 2025 C C . ALA B 1 116 ? 1.414 -13.344 -13.602 1 97.75 116 ALA B C 1
ATOM 2027 O O . ALA B 1 116 ? 0.822 -13.758 -14.602 1 97.75 116 ALA B O 1
ATOM 2028 N N . ILE B 1 117 ? 1.148 -13.711 -12.406 1 98.25 117 ILE B N 1
ATOM 2029 C CA . ILE B 1 117 ? -0.147 -14.297 -12.078 1 98.25 117 ILE B CA 1
ATOM 2030 C C . ILE B 1 117 ? -1.081 -13.211 -11.547 1 98.25 117 ILE B C 1
ATOM 2032 O O . ILE B 1 117 ? -0.877 -12.695 -10.445 1 98.25 117 ILE B O 1
ATOM 2036 N N . ALA B 1 118 ? -2.039 -12.828 -12.305 1 96.88 118 ALA B N 1
ATOM 2037 C CA . ALA B 1 118 ? -2.957 -11.727 -12.016 1 96.88 118 ALA B C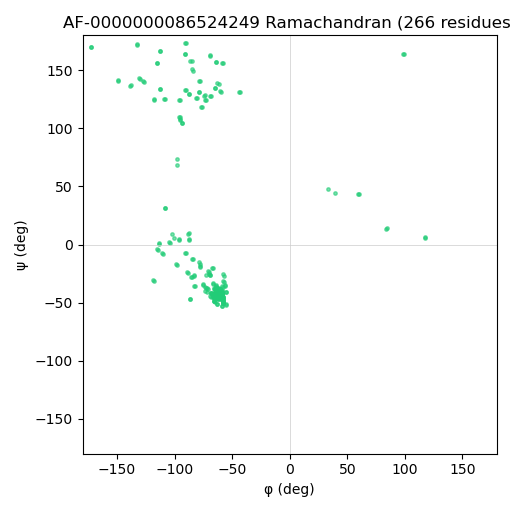A 1
ATOM 2038 C C . ALA B 1 118 ? -4.328 -11.984 -12.641 1 96.88 118 ALA B C 1
ATOM 2040 O O . ALA B 1 118 ? -4.426 -12.531 -13.742 1 96.88 118 ALA B O 1
ATOM 2041 N N . ILE B 1 119 ? -5.391 -11.609 -11.898 1 92.75 119 ILE B N 1
ATOM 2042 C CA . ILE B 1 119 ? -6.758 -11.789 -12.383 1 92.75 119 ILE B CA 1
ATOM 2043 C C . ILE B 1 119 ? -7.133 -10.625 -13.297 1 92.75 119 ILE B C 1
ATOM 2045 O O . ILE B 1 119 ? -7.816 -10.82 -14.305 1 92.75 119 ILE B O 1
ATOM 2049 N N . ASP B 1 120 ? -6.645 -9.461 -12.969 1 80.62 120 ASP B N 1
ATOM 2050 C CA . ASP B 1 120 ? -6.984 -8.297 -13.773 1 80.62 120 ASP B CA 1
ATOM 2051 C C . ASP B 1 120 ? -6.031 -8.148 -14.961 1 80.62 120 ASP B C 1
ATOM 2053 O O . ASP B 1 120 ? -4.922 -8.695 -14.938 1 80.62 120 ASP B O 1
ATOM 2057 N N . SER B 1 121 ? -6.426 -7.457 -15.984 1 82 121 SER B N 1
ATOM 2058 C CA . SER B 1 121 ? -5.738 -7.379 -17.266 1 82 121 SER B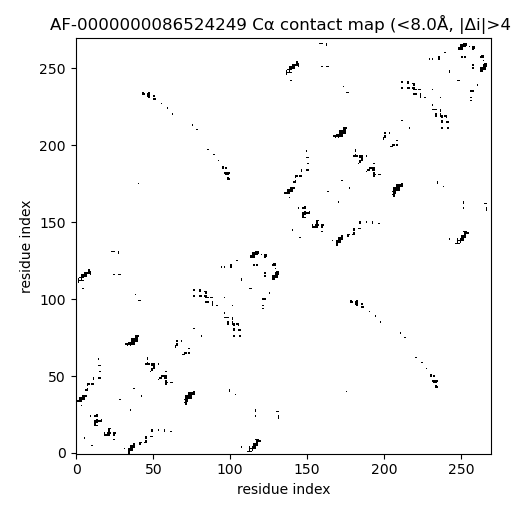 CA 1
ATOM 2059 C C . SER B 1 121 ? -4.688 -6.273 -17.266 1 82 121 SER B C 1
ATOM 2061 O O . SER B 1 121 ? -4.039 -6.023 -18.281 1 82 121 SER B O 1
ATOM 2063 N N . ASP B 1 122 ? -4.473 -5.637 -16.188 1 85.12 122 ASP B N 1
ATOM 2064 C CA . ASP B 1 122 ? -3.541 -4.512 -16.141 1 85.12 122 ASP B CA 1
ATOM 2065 C C . ASP B 1 122 ? -2.119 -4.969 -16.453 1 85.12 122 ASP B C 1
ATOM 2067 O O . ASP B 1 122 ? -1.403 -4.309 -17.219 1 85.12 122 ASP B O 1
ATOM 2071 N N . PHE B 1 123 ? -1.775 -6.074 -16.031 1 92.44 123 PHE B N 1
ATOM 2072 C CA . PHE B 1 123 ? -0.424 -6.578 -16.234 1 92.44 123 PHE B CA 1
ATOM 2073 C C . PHE B 1 123 ? -0.229 -6.992 -17.688 1 92.44 123 PHE B C 1
ATOM 2075 O O . PHE B 1 123 ? 0.851 -6.805 -18.266 1 92.44 123 PHE B O 1
ATOM 2082 N N . ARG B 1 124 ? -1.269 -7.527 -18.203 1 91.06 124 ARG B N 1
ATOM 2083 C CA . ARG B 1 124 ? -1.213 -7.855 -19.625 1 91.06 124 ARG B CA 1
ATOM 2084 C C . ARG B 1 124 ? -1.04 -6.598 -20.469 1 91.06 124 ARG B C 1
ATOM 2086 O O . ARG B 1 124 ? -0.262 -6.59 -21.422 1 91.06 124 ARG B O 1
ATOM 2093 N N . ALA B 1 125 ? -1.782 -5.59 -20.188 1 89.31 125 ALA B N 1
ATOM 2094 C CA . ALA B 1 125 ? -1.71 -4.316 -20.906 1 89.31 125 ALA B CA 1
ATOM 2095 C C . ALA B 1 125 ? -0.305 -3.727 -20.828 1 89.31 125 ALA B C 1
ATOM 2097 O O . ALA B 1 125 ? 0.152 -3.074 -21.766 1 89.31 125 ALA B O 1
ATOM 2098 N N . TYR B 1 126 ? 0.413 -3.971 -19.734 1 92.25 126 TYR B N 1
ATOM 2099 C CA . TYR B 1 126 ? 1.768 -3.461 -19.562 1 92.25 126 TYR B CA 1
ATOM 2100 C C . TYR B 1 126 ? 2.768 -4.285 -20.359 1 92.25 126 TYR B C 1
ATOM 2102 O O . TYR B 1 126 ? 3.891 -3.838 -20.625 1 92.25 126 TYR B O 1
ATOM 2110 N N . GLY B 1 127 ? 2.371 -5.547 -20.766 1 93 127 GLY B N 1
ATOM 2111 C CA . GLY B 1 127 ? 3.244 -6.316 -21.641 1 93 127 GLY B CA 1
ATOM 2112 C C . GLY B 1 127 ? 3.734 -7.605 -21 1 93 127 GLY B C 1
ATOM 2113 O O . GLY B 1 127 ? 4.574 -8.305 -21.578 1 93 127 GLY B O 1
ATOM 2114 N N . LEU B 1 128 ? 3.258 -7.949 -19.844 1 95.69 128 LEU B N 1
ATOM 2115 C CA . LEU B 1 128 ? 3.639 -9.203 -19.219 1 95.69 128 LEU B CA 1
ATOM 2116 C C . LEU B 1 128 ? 2.773 -10.352 -19.719 1 95.69 128 LEU B C 1
ATOM 2118 O O . LEU B 1 128 ? 1.621 -10.148 -20.094 1 95.69 128 LEU B O 1
ATOM 2122 N N . HIS B 1 129 ? 3.363 -11.523 -19.719 1 95.69 129 HIS B N 1
ATOM 2123 C CA . HIS B 1 129 ? 2.557 -12.734 -19.875 1 95.69 129 HIS B CA 1
ATOM 2124 C C . HIS B 1 129 ? 1.772 -13.031 -18.594 1 95.69 129 HIS B C 1
ATOM 2126 O O . HIS B 1 129 ? 2.354 -13.133 -17.516 1 95.69 129 HIS B O 1
ATOM 2132 N N . CYS B 1 130 ? 0.426 -13.148 -18.719 1 95.38 130 CYS B N 1
ATOM 2133 C CA . CYS B 1 130 ? -0.385 -13.289 -17.516 1 95.38 130 CYS B CA 1
ATOM 2134 C C . CYS B 1 130 ? -1.021 -14.672 -17.438 1 95.38 130 CYS B C 1
ATOM 2136 O O . CYS B 1 130 ? -1.508 -15.188 -18.453 1 95.38 130 CYS B O 1
ATOM 2138 N N . LEU B 1 131 ? -0.882 -15.164 -16.281 1 96.12 131 LEU B N 1
ATOM 2139 C CA . LEU B 1 131 ? -1.55 -16.422 -15.938 1 96.12 131 LEU B CA 1
ATOM 2140 C C . LEU B 1 131 ? -2.596 -16.188 -14.852 1 96.12 131 LEU B C 1
ATOM 2142 O O . LEU B 1 131 ? -2.436 -15.312 -14 1 96.12 131 LEU B O 1
ATOM 2146 N N . PRO B 1 132 ? -3.658 -17.016 -14.68 1 94.88 132 PRO B N 1
ATOM 2147 C CA . PRO B 1 132 ? -4.098 -17.969 -15.695 1 94.88 132 PRO B CA 1
ATOM 2148 C C . PRO B 1 132 ? -4.59 -17.297 -16.969 1 94.88 132 PRO B C 1
ATOM 2150 O O . PRO B 1 132 ? -4.984 -16.125 -16.938 1 94.88 132 PRO B O 1
ATOM 2153 N N . VAL B 1 133 ? -4.562 -17.984 -18.031 1 84.75 133 VAL B N 1
ATOM 2154 C CA . VAL B 1 133 ? -5.023 -17.453 -19.297 1 84.75 133 VAL B CA 1
ATOM 2155 C C . VAL B 1 133 ? -6.551 -17.453 -19.328 1 84.75 133 VAL B C 1
ATOM 2157 O O . VAL B 1 133 ? -7.195 -18.375 -18.844 1 84.75 133 VAL B O 1
ATOM 2160 N N . ASN B 1 134 ? -7.078 -16.156 -19.469 1 69.19 134 ASN B N 1
ATOM 2161 C CA . ASN B 1 134 ? -8.531 -16.062 -19.578 1 69.19 134 ASN B CA 1
ATOM 2162 C C . ASN B 1 134 ? -9.094 -17.125 -20.516 1 69.19 134 ASN B C 1
ATOM 2164 O O . ASN B 1 134 ? -8.547 -17.344 -21.594 1 69.19 134 ASN B O 1
ATOM 2168 N N . PRO B 1 135 ? -10.227 -17.875 -19.969 1 55.91 135 PRO B N 1
ATOM 2169 C CA . PRO B 1 135 ? -10.82 -18.906 -20.828 1 55.91 135 PRO B CA 1
ATOM 2170 C C . PRO B 1 135 ? -11.344 -18.359 -22.141 1 55.91 135 PRO B C 1
ATOM 2172 O O . PRO B 1 135 ? -11.695 -17.172 -22.234 1 55.91 135 PRO B O 1
#